Protein 4JWH (pdb70)

Nearest PDB structures (foldseek):
  4jwh-assembly1_A  TM=1.005E+00  e=3.775E-40  Schizosaccharomyces pombe 972h-
  4jwh-assembly2_B  TM=9.922E-01  e=5.855E-36  Schizosaccharomyces pombe 972h-
  4jwg-assembly1_A  TM=9.875E-01  e=8.554E-34  Schizosaccharomyces pombe 972h-
  4fmw-assembly1_A  TM=9.430E-01  e=3.409E-22  Homo sapiens
  9gch-assembly1_F  TM=9.134E-01  e=1.373E-15  Homo sapiens

GO terms:
  GO:0002939 tRNA N1-guanine methylation (P, IDA)
  GO:0052905 tRNA (guanosine(9)-N1)-methyltransferase activity (F, IDA)
  GO:0005634 nucleus (C, HDA)
  GO:0005730 nucleolus (C, HDA)

Foldseek 3Di:
DDDDDAQAAFAEEEEAQAPCVVVDDDVFLLVLLVLVVLLLVLLVPFSYRYQYEYELDDDPNNVSNCVVCVCCVVVGPSYHYDNHGVCRVCVVVQQQEEEEDQPDPAADLDDDSVHYYYYHSTDDVCPVPCPSVVVCVVVVHHYHYYPCPPVPCGDDHRNLVSQQNSVCVVPVDSVVSCCVSPNPD/DPDAQAAFLEEEEEFAQCLVVDDLVFLLVLLVLVVLLLVLLVPFSHRHQYEYELDDDPNNVNNCVVCVCVVVVGPSYHYDNHGCCRVCVVVQQQEEEEDQQAPAADLFDDSNHYYYYHSGDDLCPPPCPRVVVQVVVVHHYHYYPCVVPDSDDHPNLVSQLNRVCVVVVDSVVSNVVSPD

Sequence (365 aa):
RIRLGKVVPSSIRIVLDCAFDDLMNDKEINSLCQQVTRRCHSANRTALHPVELFATNFGGRLKTRQDFVLKGQQNNWKRYNPTTKSYLEEFESQKEKLVYLSADSDNTITELDEDKIYIIGAIVDKNRYKNLCQNKASEQGIKTAKLPIDEYIKKILTVNQVFEILSLWLEYRDWEKAFMEVIPKRRLGKVVPSSIRIVLDCAFDDLMNDKEINSLCQQVTRCHSANRTALHPVELFATNFGGRLKTRQDFVLKGQQNNWKRYNPTTKSYLEEFESQKEKLVYLSADSDNTITELDEDKIYIIGAIVDKNRYKNLCQNKASEQGIKTAKLPIDEYIKILTVNQVFEILSLWLEYRDWEKAFMEVIP

Radius of gyration: 23.38 Å; Cα contacts (8 Å, |Δi|>4): 640; chains: 2; bounding box: 71×42×62 Å

Secondary structure (DSSP, 8-state):
----S-------EEEEE---GGG--HHHHHHHHHHHHHHHHHHHH-SS--EEEEET--HHHHHHHHHHHTTGGGG-SSEEE-SS-HHHHTGGGGGGEEEE-TT-SSB-----TT-EEEEE----TT-STTHHHHHHHHHT-EEEB---TTT------HHHHHHHHHHHHHH--HHHHHHHHS---/--S-----S-EEEEE-TTGGGS-HHHHHHHHHHHHHHHHHHHT-SS--EEEEET--HHHHHHHHHHHTTSGGG-TTEEE-SS-HHHHHGGGGGGEEEE-TT-S-B--S--TTSEEEEE----TT-STTHHHHHHHHTT-EEEB-S-GGG-----HHHHHHHHHHHHHH--HHHHHHHH--

InterPro domains:
  IPR007356 tRNA (guanine(9)-N1)-methyltransferase, eukaryotic [PF27710] (32-274)
  IPR007356 tRNA (guanine(9)-N1)-methyltransferase, eukaryotic [PTHR13563] (8-299)
  IPR016653 tRNA (guanine(9)-N(1))-methyltransferase TRM10/TRM10A [PIRSF016323] (12-299)
  IPR028564 tRNA methyltransferase TRM10-type domain [PS51675] (81-276)
  IPR038459 tRNA methyltransferase TRM10-type domain superfamily [G3DSA:3.40.1280.30] (84-272)

Organism: Schizosaccharomyces pombe (strain 972 / ATCC 24843) (NCBI:txid284812)

Structure (mmCIF, N/CA/C/O backbone):
data_4JWH
#
_entry.id   4JWH
#
_cell.length_a   57.825
_cell.length_b   45.653
_cell.length_c   66.412
_cell.angle_alpha   90.00
_cell.angle_beta   100.18
_cell.angle_gamma   90.00
#
_symmetry.space_group_name_H-M   'P 1 21 1'
#
loop_
_entity.id
_entity.type
_entity.pdbx_description
1 polymer 'tRNA (guanine(9)-N1)-methyltransferase'
2 non-polymer S-ADENOSYL-L-HOMOCYSTEINE
3 water water
#
loop_
_atom_site.group_PDB
_atom_site.id
_atom_site.type_symbol
_atom_site.label_atom_id
_atom_site.label_alt_id
_atom_site.label_comp_id
_atom_site.label_asym_id
_atom_site.label_entity_id
_atom_site.label_seq_id
_atom_site.pdbx_PDB_ins_code
_atom_site.Cartn_x
_atom_site.Cartn_y
_atom_site.Cartn_z
_atom_site.occupancy
_atom_site.B_iso_or_equiv
_atom_site.auth_seq_id
_atom_site.auth_comp_id
_atom_site.auth_asym_id
_atom_site.auth_atom_id
_atom_site.pdbx_PDB_model_num
ATOM 1 N N . ARG A 1 93 ? -7.097 -10.237 -0.323 1.00 28.96 84 ARG A N 1
ATOM 2 C CA . ARG A 1 93 ? -6.869 -8.975 -1.072 1.00 29.66 84 ARG A CA 1
ATOM 3 C C . ARG A 1 93 ? -6.874 -9.247 -2.562 1.00 29.78 84 ARG A C 1
ATOM 4 O O . ARG A 1 93 ? -6.202 -10.162 -3.062 1.00 29.18 84 ARG A O 1
ATOM 12 N N . ILE A 1 94 ? -7.654 -8.459 -3.280 1.00 30.51 85 ILE A N 1
ATOM 13 C CA . ILE A 1 94 ? -7.715 -8.624 -4.706 1.00 31.83 85 ILE A CA 1
ATOM 14 C C . ILE A 1 94 ? -7.061 -7.412 -5.366 1.00 32.02 85 ILE A C 1
ATOM 15 O O . ILE A 1 94 ? -7.229 -6.293 -4.905 1.00 31.75 85 ILE A O 1
ATOM 20 N N . ARG A 1 95 ? -6.280 -7.660 -6.418 1.00 32.38 86 ARG A N 1
ATOM 21 C CA . ARG A 1 95 ? -5.622 -6.602 -7.158 1.00 32.57 86 ARG A CA 1
ATOM 22 C C . ARG A 1 95 ? -6.363 -6.302 -8.465 1.00 33.10 86 ARG A C 1
ATOM 23 O O . ARG A 1 95 ? -6.611 -7.203 -9.274 1.00 32.05 86 ARG A O 1
ATOM 31 N N . LEU A 1 96 ? -6.685 -5.022 -8.675 1.00 33.77 87 LEU A N 1
ATOM 32 C CA . LEU A 1 96 ? -7.407 -4.580 -9.875 1.00 35.06 87 LEU A CA 1
ATOM 33 C C . LEU A 1 96 ? -6.516 -3.745 -10.783 1.00 34.81 87 LEU A C 1
ATOM 34 O O . LEU A 1 96 ? -5.811 -2.847 -10.329 1.00 34.69 87 LEU A O 1
ATOM 39 N N . GLY A 1 97 ? -6.555 -4.036 -12.074 1.00 35.13 88 GLY A N 1
ATOM 40 C CA . GLY A 1 97 ? -5.972 -3.123 -13.040 1.00 34.74 88 GLY A CA 1
ATOM 41 C C . GLY A 1 97 ? -4.568 -3.443 -13.487 1.00 34.20 88 GLY A C 1
ATOM 42 O O . GLY A 1 97 ? -4.054 -4.523 -13.236 1.00 33.90 88 GLY A O 1
ATOM 43 N N . LYS A 1 98 ? -3.959 -2.492 -14.183 1.00 34.33 89 LYS A N 1
ATOM 44 C CA . LYS A 1 98 ? -2.751 -2.784 -14.954 1.00 34.34 89 LYS A CA 1
ATOM 45 C C . LYS A 1 98 ? -1.502 -2.655 -14.084 1.00 32.98 89 LYS A C 1
ATOM 46 O O . LYS A 1 98 ? -1.380 -1.699 -13.351 1.00 32.26 89 LYS A O 1
ATOM 52 N N . VAL A 1 99 ? -0.590 -3.621 -14.180 1.00 31.97 90 VAL A N 1
ATOM 53 C CA . VAL A 1 99 ? 0.641 -3.576 -13.415 1.00 32.00 90 VAL A CA 1
ATOM 54 C C . VAL A 1 99 ? 1.588 -2.544 -14.038 1.00 31.72 90 VAL A C 1
ATOM 55 O O . VAL A 1 99 ? 1.949 -2.649 -15.209 1.00 31.40 90 VAL A O 1
ATOM 59 N N . VAL A 1 100 ? 1.936 -1.522 -13.258 1.00 31.51 91 VAL A N 1
ATOM 60 C CA . VAL A 1 100 ? 2.873 -0.482 -13.692 1.00 31.58 91 VAL A CA 1
ATOM 61 C C . VAL A 1 100 ? 3.996 -0.304 -12.655 1.00 30.98 91 VAL A C 1
ATOM 62 O O . VAL A 1 100 ? 3.763 0.268 -11.595 1.00 31.48 91 VAL A O 1
ATOM 66 N N . PRO A 1 101 ? 5.218 -0.779 -12.964 1.00 30.54 92 PRO A N 1
ATOM 67 C CA . PRO A 1 101 ? 6.343 -0.628 -12.050 1.00 29.73 92 PRO A CA 1
ATOM 68 C C . PRO A 1 101 ? 6.518 0.822 -11.606 1.00 28.43 92 PRO A C 1
ATOM 69 O O . PRO A 1 101 ? 6.278 1.747 -12.372 1.00 28.51 92 PRO A O 1
ATOM 73 N N . SER A 1 102 ? 6.905 0.995 -10.352 1.00 26.43 93 SER A N 1
ATOM 74 C CA . SER A 1 102 ? 7.240 2.290 -9.793 1.00 25.01 93 SER A CA 1
ATOM 75 C C . SER A 1 102 ? 8.754 2.478 -9.960 1.00 23.62 93 SER A C 1
ATOM 76 O O . SER A 1 102 ? 9.512 1.519 -9.941 1.00 22.63 93 SER A O 1
ATOM 79 N N . SER A 1 103 ? 9.206 3.710 -10.114 1.00 23.08 94 SER A N 1
ATOM 80 C CA . SER A 1 103 ? 10.643 3.961 -10.117 1.00 22.17 94 SER A CA 1
ATOM 81 C C . SER A 1 103 ? 11.246 3.958 -8.680 1.00 21.53 94 SER A C 1
ATOM 82 O O . SER A 1 103 ? 12.462 3.992 -8.509 1.00 20.16 94 SER A O 1
ATOM 85 N N . ILE A 1 104 ? 10.407 3.896 -7.645 1.00 20.33 95 ILE A N 1
ATOM 86 C CA . ILE A 1 104 ? 10.933 3.886 -6.262 1.00 20.49 95 ILE A CA 1
ATOM 87 C C . ILE A 1 104 ? 11.904 2.734 -5.998 1.00 20.34 95 ILE A C 1
ATOM 88 O O . ILE A 1 104 ? 11.710 1.624 -6.511 1.00 19.88 95 ILE A O 1
ATOM 93 N N . ARG A 1 105 ? 12.976 3.025 -5.248 1.00 19.81 96 ARG A N 1
ATOM 94 C CA . ARG A 1 105 ? 13.840 2.004 -4.667 1.00 19.92 96 ARG A CA 1
ATOM 95 C C . ARG A 1 105 ? 13.429 1.841 -3.214 1.00 19.75 96 ARG A C 1
ATOM 96 O O . ARG A 1 105 ? 13.238 2.836 -2.523 1.00 20.06 96 ARG A O 1
ATOM 104 N N . ILE A 1 106 ? 13.282 0.602 -2.763 1.00 19.37 97 ILE A N 1
ATOM 105 C CA . ILE A 1 106 ? 13.146 0.336 -1.318 1.00 19.99 97 ILE A CA 1
ATOM 106 C C . ILE A 1 106 ? 14.324 -0.496 -0.860 1.00 18.85 97 ILE A C 1
ATOM 107 O O . ILE A 1 106 ? 14.623 -1.516 -1.444 1.00 20.02 97 ILE A O 1
ATOM 112 N N . VAL A 1 107 ? 14.991 -0.048 0.192 1.00 18.83 98 VAL A N 1
ATOM 113 C CA . VAL A 1 107 ? 16.202 -0.706 0.690 1.00 18.76 98 VAL A CA 1
ATOM 114 C C . VAL A 1 107 ? 15.946 -1.431 2.012 1.00 19.11 98 VAL A C 1
ATOM 115 O O . VAL A 1 107 ? 15.524 -0.805 3.009 1.00 18.99 98 VAL A O 1
ATOM 119 N N . LEU A 1 108 ? 16.253 -2.729 2.043 1.00 17.92 99 LEU A N 1
ATOM 120 C CA . LEU A 1 108 ? 16.390 -3.410 3.318 1.00 18.55 99 LEU A CA 1
ATOM 121 C C . LEU A 1 108 ? 17.838 -3.255 3.803 1.00 19.59 99 LEU A C 1
ATOM 122 O O . LEU A 1 108 ? 18.794 -3.773 3.168 1.00 19.04 99 LEU A O 1
ATOM 127 N N . ASP A 1 109 ? 17.999 -2.494 4.895 1.00 18.40 100 ASP A N 1
ATOM 128 C CA . ASP A 1 109 ? 19.312 -2.215 5.454 1.00 18.83 100 ASP A CA 1
ATOM 129 C C . ASP A 1 109 ? 19.685 -3.400 6.338 1.00 19.02 100 ASP A C 1
ATOM 130 O O . ASP A 1 109 ? 19.219 -3.515 7.472 1.00 17.02 100 ASP A O 1
ATOM 135 N N . CYS A 1 110 ? 20.525 -4.279 5.803 1.00 19.12 101 CYS A N 1
ATOM 136 C CA . CYS A 1 110 ? 20.845 -5.508 6.504 1.00 20.46 101 CYS A CA 1
ATOM 137 C C . CYS A 1 110 ? 22.160 -5.428 7.264 1.00 20.24 101 CYS A C 1
ATOM 138 O O . CYS A 1 110 ? 22.890 -6.396 7.313 1.00 20.97 101 CYS A O 1
ATOM 141 N N . ALA A 1 111 ? 22.429 -4.294 7.891 1.00 20.90 102 ALA A N 1
ATOM 142 C CA . ALA A 1 111 ? 23.664 -4.080 8.638 1.00 22.09 102 ALA A CA 1
ATOM 143 C C . ALA A 1 111 ? 23.678 -4.555 10.079 1.00 22.84 102 ALA A C 1
ATOM 144 O O . ALA A 1 111 ? 24.661 -4.303 10.789 1.00 23.45 102 ALA A O 1
ATOM 146 N N . PHE A 1 112 ? 22.631 -5.250 10.531 1.00 23.28 103 PHE A N 1
ATOM 147 C CA . PHE A 1 112 ? 22.474 -5.495 11.999 1.00 23.97 103 PHE A CA 1
ATOM 148 C C . PHE A 1 112 ? 22.566 -6.973 12.425 1.00 24.73 103 PHE A C 1
ATOM 149 O O . PHE A 1 112 ? 22.104 -7.344 13.504 1.00 23.37 103 PHE A O 1
ATOM 157 N N . ASP A 1 113 ? 23.134 -7.801 11.549 1.00 25.75 104 ASP A N 1
ATOM 158 C CA . ASP A 1 113 ? 23.358 -9.241 11.802 1.00 27.69 104 ASP A CA 1
ATOM 159 C C . ASP A 1 113 ? 23.860 -9.496 13.240 1.00 27.40 104 ASP A C 1
ATOM 160 O O . ASP A 1 113 ? 23.335 -10.351 13.952 1.00 26.96 104 ASP A O 1
ATOM 165 N N . ASP A 1 114 ? 24.856 -8.735 13.676 1.00 27.79 105 ASP A N 1
ATOM 166 C CA . ASP A 1 114 ? 25.447 -8.938 15.013 1.00 28.45 105 ASP A CA 1
ATOM 167 C C . ASP A 1 114 ? 24.509 -8.612 16.193 1.00 28.45 105 ASP A C 1
ATOM 168 O O . ASP A 1 114 ? 24.810 -8.980 17.342 1.00 28.57 105 ASP A O 1
ATOM 173 N N . LEU A 1 115 ? 23.396 -7.934 15.933 1.00 27.63 106 LEU A N 1
ATOM 174 C CA . LEU A 1 115 ? 22.470 -7.592 17.033 1.00 28.51 106 LEU A CA 1
ATOM 175 C C . LEU A 1 115 ? 21.384 -8.636 17.272 1.00 28.54 106 LEU A C 1
ATOM 176 O O . LEU A 1 115 ? 20.618 -8.539 18.237 1.00 29.17 106 LEU A O 1
ATOM 181 N N . MET A 1 116 ? 21.314 -9.640 16.400 1.00 28.43 107 MET A N 1
ATOM 182 C CA . MET A 1 116 ? 20.236 -10.624 16.470 1.00 28.85 107 MET A CA 1
ATOM 183 C C . MET A 1 116 ? 20.690 -12.042 16.866 1.00 29.76 107 MET A C 1
ATOM 184 O O . MET A 1 116 ? 21.712 -12.524 16.375 1.00 30.21 107 MET A O 1
ATOM 189 N N . ASN A 1 117 ? 19.911 -12.727 17.702 1.00 30.98 108 ASN A N 1
ATOM 190 C CA . ASN A 1 117 ? 20.146 -14.172 17.925 1.00 31.59 108 ASN A CA 1
ATOM 191 C C . ASN A 1 117 ? 19.649 -14.998 16.745 1.00 31.54 108 ASN A C 1
ATOM 192 O O . ASN A 1 117 ? 19.206 -14.445 15.730 1.00 30.85 108 ASN A O 1
ATOM 197 N N . ASP A 1 118 ? 19.729 -16.323 16.876 1.00 31.88 109 ASP A N 1
ATOM 198 C CA . ASP A 1 118 ? 19.435 -17.241 15.778 1.00 33.03 109 ASP A CA 1
ATOM 199 C C . ASP A 1 118 ? 17.980 -17.261 15.351 1.00 32.23 109 ASP A C 1
ATOM 200 O O . ASP A 1 118 ? 17.700 -17.368 14.160 1.00 31.85 109 ASP A O 1
ATOM 205 N N . LYS A 1 119 ? 17.068 -17.161 16.315 1.00 31.37 110 LYS A N 1
ATOM 206 C CA . LYS A 1 119 ? 15.637 -17.155 16.017 1.00 31.75 110 LYS A CA 1
ATOM 207 C C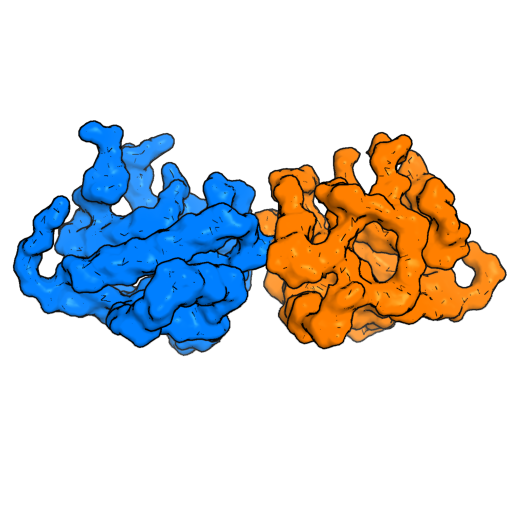 . LYS A 1 119 ? 15.246 -15.887 15.261 1.00 31.06 110 LYS A C 1
ATOM 208 O O . LYS A 1 119 ? 14.441 -15.932 14.334 1.00 30.64 110 LYS A O 1
ATOM 210 N N . GLU A 1 120 ? 15.813 -14.767 15.706 1.00 30.25 111 GLU A N 1
ATOM 211 C CA . GLU A 1 120 ? 15.554 -13.453 15.110 1.00 29.72 111 GLU A CA 1
ATOM 212 C C . GLU A 1 120 ? 16.027 -13.384 13.640 1.00 28.72 111 GLU A C 1
ATOM 213 O O . GLU A 1 120 ? 15.309 -12.876 12.778 1.00 27.98 111 GLU A O 1
ATOM 219 N N . ILE A 1 121 ? 17.222 -13.913 13.369 1.00 28.71 112 ILE A N 1
ATOM 220 C CA . ILE A 1 121 ? 17.724 -14.075 11.988 1.00 27.45 112 ILE A CA 1
ATOM 221 C C . ILE A 1 121 ? 16.804 -14.925 11.145 1.00 27.95 112 ILE A C 1
ATOM 222 O O . ILE A 1 121 ? 16.474 -14.563 10.010 1.00 27.04 112 ILE A O 1
ATOM 227 N N . ASN A 1 122 ? 16.395 -16.069 11.693 1.00 28.59 113 ASN A N 1
ATOM 228 C CA . ASN A 1 122 ? 15.431 -16.933 11.012 1.00 29.49 113 ASN A CA 1
ATOM 229 C C . ASN A 1 122 ? 14.146 -16.178 10.654 1.00 28.36 113 ASN A C 1
ATOM 230 O O . ASN A 1 122 ? 13.691 -16.231 9.503 1.00 27.93 113 ASN A O 1
ATOM 235 N N . SER A 1 123 ? 13.589 -15.462 11.629 1.00 27.50 114 SER A N 1
ATOM 236 C CA . SER A 1 123 ? 12.415 -14.627 11.368 1.00 27.70 114 SER A CA 1
ATOM 237 C C . SER A 1 123 ? 12.660 -13.547 10.285 1.00 26.74 114 SER A C 1
ATOM 238 O O . SER A 1 123 ? 11.849 -13.382 9.369 1.00 27.16 114 SER A O 1
ATOM 241 N N . LEU A 1 124 ? 13.776 -12.827 10.387 1.00 25.99 115 LEU A N 1
ATOM 242 C CA . LEU A 1 124 ? 14.144 -11.810 9.393 1.00 24.98 115 LEU A CA 1
ATOM 243 C C . LEU A 1 124 ? 14.200 -12.418 7.987 1.00 25.00 115 LEU A C 1
ATOM 244 O O . LEU A 1 124 ? 13.697 -11.880 7.012 1.00 25.36 115 LEU A O 1
ATOM 249 N N . CYS A 1 125 ? 14.774 -13.595 7.885 1.00 25.49 116 CYS A N 1
ATOM 250 C CA . CYS A 1 125 ? 14.890 -14.216 6.591 1.00 25.78 116 CYS A CA 1
ATOM 251 C C . CYS A 1 125 ? 13.505 -14.499 5.934 1.00 25.05 116 CYS A C 1
ATOM 252 O O . CYS A 1 125 ? 13.293 -14.264 4.744 1.00 23.23 116 CYS A O 1
ATOM 255 N N . GLN A 1 126 ? 12.563 -14.993 6.740 1.00 25.16 117 GLN A N 1
ATOM 256 C CA . GLN A 1 126 ? 11.161 -15.158 6.324 1.00 25.37 117 GLN A CA 1
ATOM 257 C C . GLN A 1 126 ? 10.583 -13.798 5.890 1.00 23.69 117 GLN A C 1
ATOM 258 O O . GLN A 1 126 ? 9.918 -13.676 4.869 1.00 23.05 117 GLN A O 1
ATOM 264 N N . GLN A 1 127 ? 10.897 -12.767 6.651 1.00 22.36 118 GLN A N 1
ATOM 265 C CA . GLN A 1 127 ? 10.381 -11.422 6.351 1.00 21.35 118 GLN A CA 1
ATOM 266 C C . GLN A 1 127 ? 10.939 -10.838 5.067 1.00 20.40 118 GLN A C 1
ATOM 267 O O . GLN A 1 127 ? 10.190 -10.185 4.328 1.00 20.70 118 GLN A O 1
ATOM 273 N N . VAL A 1 128 ? 12.235 -11.056 4.806 1.00 19.92 119 VAL A N 1
ATOM 274 C CA . VAL A 1 128 ? 12.834 -10.615 3.532 1.00 19.74 119 VAL A CA 1
ATOM 275 C C . VAL A 1 128 ? 12.147 -11.303 2.367 1.00 20.76 119 VAL A C 1
ATOM 276 O O . VAL A 1 128 ? 11.850 -10.672 1.360 1.00 20.15 119 VAL A O 1
ATOM 280 N N . THR A 1 129 ? 11.927 -12.612 2.500 1.00 21.06 120 THR A N 1
ATOM 281 C CA . THR A 1 129 ? 11.208 -13.390 1.472 1.00 22.66 120 THR A CA 1
ATOM 282 C C . THR A 1 129 ? 9.781 -12.847 1.248 1.00 21.75 120 THR A C 1
ATOM 283 O O . THR A 1 129 ? 9.337 -12.709 0.105 1.00 21.14 120 THR A O 1
ATOM 287 N N . ARG A 1 130 ? 9.078 -12.510 2.336 1.00 21.31 121 ARG A N 1
ATOM 288 C CA A ARG A 1 130 ? 7.730 -11.940 2.210 0.50 21.36 121 ARG A CA 1
ATOM 289 C CA B ARG A 1 130 ? 7.737 -11.927 2.234 0.50 21.11 121 ARG A CA 1
ATOM 290 C C . ARG A 1 130 ? 7.762 -10.597 1.480 1.00 20.60 121 ARG A C 1
ATOM 291 O O . ARG A 1 130 ? 6.837 -10.293 0.735 1.00 21.19 121 ARG A O 1
ATOM 306 N N . CYS A 1 131 ? 8.832 -9.811 1.666 1.00 19.97 122 CYS A N 1
ATOM 307 C CA . CYS A 1 131 ? 8.964 -8.508 0.952 1.00 19.65 122 CYS A CA 1
ATOM 308 C C . CYS A 1 131 ? 9.064 -8.762 -0.555 1.00 19.65 122 CYS A C 1
ATOM 309 O O . CYS A 1 131 ? 8.378 -8.106 -1.352 1.00 18.58 122 CYS A O 1
ATOM 312 N N . HIS A 1 132 ? 9.926 -9.698 -0.941 1.00 19.93 123 HIS A N 1
ATOM 313 C CA . HIS A 1 132 ? 9.968 -10.087 -2.358 1.00 21.11 123 HIS A CA 1
ATOM 314 C C . HIS A 1 132 ? 8.615 -10.595 -2.871 1.00 21.03 123 HIS A C 1
ATOM 315 O O . HIS A 1 132 ? 8.171 -10.209 -3.952 1.00 21.20 123 HIS A O 1
ATOM 322 N N . SER A 1 133 ? 7.929 -11.443 -2.102 1.00 21.40 124 SER A N 1
ATOM 323 C CA . SER A 1 133 ? 6.667 -12.030 -2.616 1.00 22.31 124 SER A CA 1
ATOM 324 C C . SER A 1 133 ? 5.590 -10.951 -2.754 1.00 21.08 124 SER A C 1
ATOM 325 O O . SER A 1 133 ? 4.861 -10.919 -3.737 1.00 20.83 124 SER A O 1
ATOM 328 N N . ALA A 1 134 ? 5.499 -10.073 -1.757 1.00 20.64 125 ALA A N 1
ATOM 329 C CA . ALA A 1 134 ? 4.550 -8.948 -1.797 1.00 20.21 125 ALA A CA 1
ATOM 330 C C . ALA A 1 134 ? 4.888 -8.002 -2.968 1.00 20.44 125 ALA A C 1
ATOM 331 O O . ALA A 1 134 ? 4.004 -7.543 -3.689 1.00 20.48 125 ALA A O 1
ATOM 333 N N . ASN A 1 135 ? 6.177 -7.761 -3.196 1.00 19.99 126 ASN A N 1
ATOM 334 C CA . ASN A 1 135 ? 6.576 -6.960 -4.353 1.00 20.22 126 ASN A CA 1
ATOM 335 C C . ASN A 1 135 ? 6.186 -7.541 -5.710 1.00 20.14 126 ASN A C 1
ATOM 336 O O . ASN A 1 135 ? 5.786 -6.817 -6.619 1.00 20.36 126 ASN A O 1
ATOM 341 N N . ARG A 1 136 ? 6.332 -8.848 -5.845 1.00 21.32 127 ARG A N 1
ATOM 342 C CA . ARG A 1 136 ? 6.055 -9.540 -7.108 1.00 23.57 127 ARG A CA 1
ATOM 343 C C . ARG A 1 136 ? 4.602 -9.408 -7.588 1.00 23.43 127 ARG A C 1
ATOM 344 O O . ARG A 1 136 ? 4.358 -9.286 -8.795 1.00 22.78 127 ARG A O 1
ATOM 352 N N . THR A 1 137 ? 3.657 -9.445 -6.639 1.00 23.09 128 THR A N 1
ATOM 353 C CA . THR A 1 137 ? 2.237 -9.401 -6.941 1.00 23.67 128 THR A CA 1
ATOM 354 C C . THR A 1 137 ? 1.697 -7.965 -6.875 1.00 24.16 128 THR A C 1
ATOM 355 O O . THR A 1 137 ? 0.507 -7.736 -7.116 1.00 25.11 128 THR A O 1
ATOM 359 N N . ALA A 1 138 ? 2.564 -7.000 -6.545 1.00 23.41 129 ALA A N 1
ATOM 360 C CA . ALA A 1 138 ? 2.113 -5.633 -6.301 1.00 22.68 129 ALA A CA 1
ATOM 361 C C . ALA A 1 138 ? 1.620 -4.984 -7.602 1.00 22.92 129 ALA A C 1
ATOM 362 O O . ALA A 1 138 ? 2.121 -5.306 -8.695 1.00 23.04 129 ALA A O 1
ATOM 364 N N . LEU A 1 139 ? 0.659 -4.083 -7.495 1.00 21.92 130 LEU A N 1
ATOM 365 C CA . LEU A 1 139 ? 0.213 -3.341 -8.666 1.00 23.20 130 LEU A CA 1
ATOM 366 C C . LEU A 1 139 ? 1.359 -2.465 -9.214 1.00 23.01 130 LEU A C 1
ATOM 367 O O . LEU A 1 139 ? 1.494 -2.298 -10.430 1.00 23.72 130 LEU A O 1
ATOM 372 N N . HIS A 1 140 ? 2.201 -1.949 -8.317 1.00 22.73 131 HIS A N 1
ATOM 373 C CA . HIS A 1 140 ? 3.384 -1.175 -8.695 1.00 22.53 131 HIS A CA 1
ATOM 374 C C . HIS A 1 140 ? 4.665 -1.708 -8.062 1.00 21.94 131 HIS A C 1
ATOM 375 O O . HIS A 1 140 ? 5.103 -1.193 -7.044 1.00 22.21 131 HIS A O 1
ATOM 382 N N . PRO A 1 141 ? 5.280 -2.742 -8.660 1.00 22.17 132 PRO A N 1
ATOM 383 C CA . PRO A 1 141 ? 6.488 -3.250 -8.045 1.00 22.43 132 PRO A CA 1
ATOM 384 C C . PRO A 1 141 ? 7.573 -2.189 -8.046 1.00 22.81 132 PRO A C 1
ATOM 385 O O . PRO A 1 141 ? 7.642 -1.391 -8.961 1.00 22.64 132 PRO A O 1
ATOM 389 N N . VAL A 1 142 ? 8.415 -2.216 -7.021 1.00 21.81 133 VAL A N 1
ATOM 390 C CA . VAL A 1 142 ? 9.548 -1.329 -6.937 1.00 22.06 133 VAL A CA 1
ATOM 391 C C . VAL A 1 142 ? 10.811 -2.115 -7.181 1.00 21.78 133 VAL A C 1
ATOM 392 O O . VAL A 1 142 ? 10.750 -3.346 -7.347 1.00 21.57 133 VAL A O 1
ATOM 396 N N . GLU A 1 143 ? 11.958 -1.432 -7.152 1.00 21.46 134 GLU A N 1
ATOM 397 C CA . GLU A 1 143 ? 13.234 -2.136 -7.069 1.00 22.26 134 GLU A CA 1
ATOM 398 C C . GLU A 1 143 ? 13.612 -2.317 -5.601 1.00 22.24 134 GLU A C 1
ATOM 399 O O . GLU A 1 143 ? 13.822 -1.329 -4.856 1.00 21.64 134 GLU A O 1
ATOM 405 N N . LEU A 1 144 ? 13.655 -3.585 -5.200 1.00 21.72 135 LEU A N 1
ATOM 406 C CA . LEU A 1 144 ? 14.048 -4.002 -3.865 1.00 22.56 135 LEU A CA 1
ATOM 407 C C . LEU A 1 144 ? 15.555 -4.218 -3.734 1.00 22.54 135 LEU A C 1
ATOM 408 O O . LEU A 1 144 ? 16.145 -4.969 -4.501 1.00 23.80 135 LEU A O 1
ATOM 413 N N . PHE A 1 145 ? 16.178 -3.550 -2.765 1.00 21.79 136 PHE A N 1
ATOM 414 C CA . PHE A 1 145 ? 17.597 -3.718 -2.502 1.00 22.24 136 PHE A CA 1
ATOM 415 C C . PHE A 1 145 ? 17.731 -4.317 -1.133 1.00 23.14 136 PHE A C 1
ATOM 416 O O . PHE A 1 145 ? 16.904 -4.027 -0.226 1.00 23.93 136 PHE A O 1
ATOM 424 N N . ALA A 1 146 ? 18.744 -5.166 -0.985 1.00 22.00 137 ALA A N 1
ATOM 425 C CA . ALA A 1 146 ? 19.163 -5.649 0.339 1.00 21.08 137 ALA A CA 1
ATOM 426 C C . ALA A 1 146 ? 20.656 -5.299 0.533 1.00 21.24 137 ALA A C 1
ATOM 427 O O . ALA A 1 146 ? 21.554 -5.952 -0.050 1.00 21.09 137 ALA A O 1
ATOM 429 N N . THR A 1 147 ? 20.925 -4.273 1.338 1.00 20.80 138 THR A N 1
ATOM 430 C CA . THR A 1 147 ? 22.292 -3.743 1.460 1.00 21.53 138 THR A CA 1
ATOM 431 C C . THR A 1 147 ? 23.001 -4.238 2.729 1.00 21.40 138 THR A C 1
ATOM 432 O O . THR A 1 147 ? 22.342 -4.624 3.701 1.00 22.00 138 THR A O 1
ATOM 436 N N . ASN A 1 148 ? 24.329 -4.191 2.728 1.00 20.99 139 ASN A N 1
ATOM 437 C CA . ASN A 1 148 ? 25.168 -4.960 3.662 1.00 22.47 139 ASN A CA 1
ATOM 438 C C . ASN A 1 148 ? 24.684 -6.402 3.757 1.00 22.62 139 ASN A C 1
ATOM 439 O O . ASN A 1 148 ? 24.680 -6.968 4.831 1.00 23.81 139 ASN A O 1
ATOM 444 N N . PHE A 1 149 ? 24.202 -6.965 2.659 1.00 23.59 140 PHE A N 1
ATOM 445 C CA . PHE A 1 149 ? 23.684 -8.347 2.685 1.00 24.63 140 PHE A CA 1
ATOM 446 C C . PHE A 1 149 ? 24.815 -9.375 2.778 1.00 25.54 140 PHE A C 1
ATOM 447 O O . PHE A 1 149 ? 25.688 -9.407 1.922 1.00 25.63 140 PHE A O 1
ATOM 455 N N . GLY A 1 150 ? 24.794 -10.199 3.826 1.00 26.25 141 GLY A N 1
ATOM 456 C CA . GLY A 1 150 ? 25.831 -11.190 4.073 1.00 27.23 141 GLY A CA 1
ATOM 457 C C . GLY A 1 150 ? 25.639 -11.873 5.409 1.00 28.26 141 GLY A C 1
ATOM 458 O O . GLY A 1 150 ? 24.524 -11.871 5.977 1.00 27.89 141 GLY A O 1
ATOM 459 N N . GLY A 1 151 ? 26.708 -12.485 5.908 1.00 28.33 142 GLY A N 1
ATOM 460 C CA . GLY A 1 151 ? 26.691 -13.093 7.247 1.00 28.37 142 GLY A CA 1
ATOM 461 C C . GLY A 1 151 ? 25.600 -14.147 7.404 1.00 28.32 142 GLY A C 1
ATOM 462 O O . GLY A 1 151 ? 25.256 -14.829 6.456 1.00 28.18 142 GLY A O 1
ATOM 463 N N . ARG A 1 152 ? 25.051 -14.239 8.609 1.00 28.57 143 ARG A N 1
ATOM 464 C CA . ARG A 1 152 ? 24.148 -15.306 8.996 1.00 29.36 143 ARG A CA 1
ATOM 465 C C . ARG A 1 152 ? 22.804 -15.200 8.309 1.00 29.43 143 ARG A C 1
ATOM 466 O O . ARG A 1 152 ? 22.125 -16.210 8.080 1.00 28.77 143 ARG A O 1
ATOM 474 N N . LEU A 1 153 ? 22.413 -13.975 7.964 1.00 29.68 144 LEU A N 1
ATOM 475 C CA . LEU A 1 153 ? 21.205 -13.781 7.139 1.00 29.47 144 LEU A CA 1
ATOM 476 C C . LEU A 1 153 ? 21.371 -14.435 5.768 1.00 28.78 144 LEU A C 1
ATOM 477 O O . LEU A 1 153 ? 20.517 -15.207 5.345 1.00 30.22 144 LEU A O 1
ATOM 482 N N . LYS A 1 154 ? 22.457 -14.128 5.067 1.00 28.86 145 LYS A N 1
ATOM 483 C CA . LYS A 1 154 ? 22.696 -14.694 3.733 1.00 29.21 145 LYS A CA 1
ATOM 484 C C . LYS A 1 154 ? 22.824 -16.236 3.780 1.00 29.26 145 LYS A C 1
ATOM 485 O O . LYS A 1 154 ? 22.291 -16.933 2.937 1.00 29.18 145 LYS A O 1
ATOM 491 N N . THR A 1 155 ? 23.549 -16.751 4.753 1.00 29.88 146 THR A N 1
ATOM 492 C CA . THR A 1 155 ? 23.636 -18.222 4.935 1.00 31.71 146 THR A CA 1
ATOM 493 C C . THR A 1 155 ? 22.235 -18.831 5.136 1.00 31.90 146 THR A C 1
ATOM 494 O O . THR A 1 155 ? 21.803 -19.690 4.366 1.00 31.33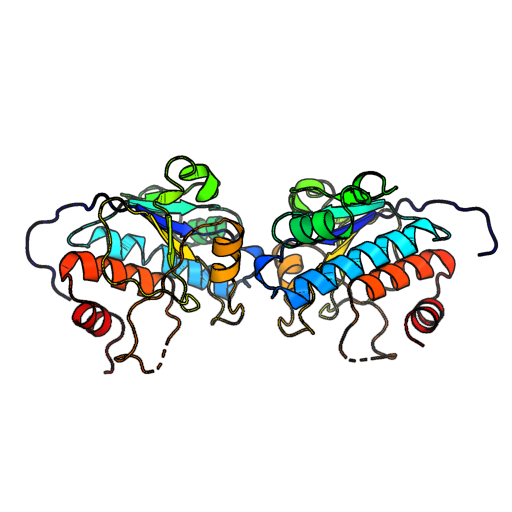 146 THR A O 1
ATOM 498 N N . ARG A 1 156 ? 21.526 -18.326 6.146 1.00 33.05 147 ARG A N 1
ATOM 499 C CA . ARG A 1 156 ? 20.174 -18.778 6.481 1.00 34.18 147 ARG A CA 1
ATOM 500 C C . ARG A 1 156 ? 19.269 -18.766 5.260 1.00 34.70 147 ARG A C 1
ATOM 501 O O . ARG A 1 156 ? 18.593 -19.758 4.959 1.00 35.16 147 ARG A O 1
ATOM 509 N N . GLN A 1 157 ? 19.270 -17.647 4.541 1.00 35.44 148 GLN A N 1
ATOM 510 C CA . GLN A 1 157 ? 18.482 -17.515 3.317 1.00 35.74 148 GLN A CA 1
ATOM 511 C C . GLN A 1 157 ? 18.735 -18.649 2.334 1.00 36.86 148 GLN A C 1
ATOM 512 O O . GLN A 1 157 ? 17.800 -19.246 1.824 1.00 36.95 148 GLN A O 1
ATOM 518 N N . ASP A 1 158 ? 19.995 -18.914 2.035 1.00 38.03 149 ASP A N 1
ATOM 519 C CA . ASP A 1 158 ? 20.316 -19.970 1.080 1.00 39.42 149 ASP A CA 1
ATOM 520 C C . ASP A 1 158 ? 20.013 -21.381 1.639 1.00 39.68 149 ASP A C 1
ATOM 521 O O . ASP A 1 158 ? 19.634 -22.280 0.894 1.00 39.41 149 ASP A O 1
ATOM 526 N N . PHE A 1 159 ? 20.169 -21.551 2.953 1.00 40.98 150 PHE A N 1
ATOM 527 C CA . PHE A 1 159 ? 19.814 -22.801 3.636 1.00 42.04 150 PHE A CA 1
ATOM 528 C C . PHE A 1 159 ? 18.334 -23.073 3.468 1.00 42.49 150 PHE A C 1
ATOM 529 O O . PHE A 1 159 ? 17.935 -24.176 3.048 1.00 42.32 150 PHE A O 1
ATOM 537 N N . VAL A 1 160 ? 17.522 -22.066 3.802 1.00 42.44 151 VAL A N 1
ATOM 538 C CA . VAL A 1 160 ? 16.071 -22.189 3.706 1.00 42.38 151 VAL A CA 1
ATOM 539 C C . VAL A 1 160 ? 15.609 -22.243 2.256 1.00 42.32 151 VAL A C 1
ATOM 540 O O . VAL A 1 160 ? 14.827 -23.112 1.893 1.00 42.80 151 VAL A O 1
ATOM 544 N N . LEU A 1 161 ? 16.084 -21.328 1.424 1.00 41.75 152 LEU A N 1
ATOM 545 C CA . LEU A 1 161 ? 15.537 -21.230 0.079 1.00 41.40 152 LEU A CA 1
ATOM 546 C C . LEU A 1 161 ? 16.204 -22.160 -0.925 1.00 41.49 152 LEU A C 1
ATOM 547 O O . LEU A 1 161 ? 15.670 -22.360 -2.010 1.00 40.89 152 LEU A O 1
ATOM 552 N N . LYS A 1 162 ? 17.359 -22.708 -0.546 1.00 41.59 153 LYS A N 1
ATOM 553 C CA . LYS A 1 162 ? 18.137 -23.640 -1.381 1.00 42.33 153 LYS A CA 1
ATOM 554 C C . LYS A 1 162 ? 18.432 -23.058 -2.758 1.00 41.66 153 LYS A C 1
ATOM 555 O O . LYS A 1 162 ? 18.197 -23.716 -3.770 1.00 42.54 153 LYS A O 1
ATOM 561 N N . GLY A 1 163 ? 18.942 -21.824 -2.785 1.00 40.83 154 GLY A N 1
ATOM 562 C CA . GLY A 1 163 ? 19.391 -21.195 -4.033 1.00 39.35 154 GLY A CA 1
ATOM 563 C C . GLY A 1 163 ? 18.295 -20.512 -4.835 1.00 38.29 154 GLY A C 1
ATOM 564 O O . GLY A 1 163 ? 18.573 -19.863 -5.845 1.00 37.74 154 GLY A O 1
ATOM 565 N N . GLN A 1 164 ? 17.044 -20.654 -4.392 1.00 38.02 155 GLN A N 1
ATOM 566 C CA . GLN A 1 164 ? 15.916 -20.010 -5.064 1.00 37.61 155 GLN A CA 1
ATOM 567 C C . GLN A 1 164 ? 16.012 -18.471 -5.079 1.00 37.23 155 GLN A C 1
ATOM 568 O O . GLN A 1 164 ? 15.506 -17.826 -6.004 1.00 36.72 155 GLN A O 1
ATOM 574 N N . GLN A 1 165 ? 16.673 -17.900 -4.066 1.00 36.57 156 GLN A N 1
ATOM 575 C CA . GLN A 1 165 ? 16.843 -16.439 -3.979 1.00 36.42 156 GLN A CA 1
ATOM 576 C C . GLN A 1 165 ? 17.563 -15.865 -5.199 1.00 36.44 156 GLN A C 1
ATOM 577 O O . GLN A 1 165 ? 17.299 -14.727 -5.618 1.00 36.25 156 GLN A O 1
ATOM 583 N N . ASN A 1 166 ? 18.474 -16.663 -5.758 1.00 35.54 157 ASN A N 1
ATOM 584 C CA . ASN A 1 166 ? 19.210 -16.288 -6.963 1.00 35.08 157 ASN A CA 1
ATOM 585 C C . ASN A 1 166 ? 18.307 -16.181 -8.167 1.00 34.24 157 ASN A C 1
ATOM 586 O O . ASN A 1 166 ? 18.721 -15.662 -9.202 1.00 33.65 157 ASN A O 1
ATOM 591 N N . ASN A 1 167 ? 17.065 -16.661 -8.023 1.00 33.53 158 ASN A N 1
ATOM 592 C CA . ASN A 1 167 ? 16.079 -16.607 -9.099 1.00 33.06 158 ASN A CA 1
ATOM 593 C C . ASN A 1 167 ? 15.117 -15.418 -8.993 1.00 33.78 158 ASN A C 1
ATOM 594 O O . ASN A 1 167 ? 14.452 -15.066 -9.975 1.00 33.83 158 ASN A O 1
ATOM 599 N N . TRP A 1 168 ? 15.052 -14.796 -7.805 1.00 33.25 159 TRP A N 1
ATOM 600 C CA . TRP A 1 168 ? 14.148 -13.650 -7.549 1.00 32.25 159 TRP A CA 1
ATOM 601 C C . TRP A 1 168 ? 14.305 -12.550 -8.583 1.00 31.74 159 TRP A C 1
ATOM 602 O O . TRP A 1 168 ? 15.382 -12.389 -9.128 1.00 31.92 159 TRP A O 1
ATOM 613 N N . LYS A 1 169 ? 13.234 -11.802 -8.842 1.00 31.39 160 LYS A N 1
ATOM 614 C CA . LYS A 1 169 ? 13.233 -10.666 -9.776 1.00 31.85 160 LYS A CA 1
ATOM 615 C C . LYS A 1 169 ? 13.067 -9.304 -9.048 1.00 31.62 160 LYS A C 1
ATOM 616 O O . LYS A 1 169 ? 12.572 -9.271 -7.922 1.00 31.08 160 LYS A O 1
ATOM 622 N N . ARG A 1 170 ? 13.468 -8.205 -9.699 1.00 31.04 161 ARG A N 1
ATOM 623 C CA . ARG A 1 170 ? 13.410 -6.850 -9.119 1.00 30.77 161 ARG A CA 1
ATOM 624 C C . ARG A 1 170 ? 14.028 -6.839 -7.716 1.00 29.15 161 ARG A C 1
ATOM 625 O O . ARG A 1 170 ? 13.529 -6.187 -6.795 1.00 29.03 161 ARG A O 1
ATOM 633 N N . TYR A 1 171 ? 15.120 -7.576 -7.575 1.00 27.34 162 TYR A N 1
ATOM 634 C CA . TYR A 1 171 ? 15.753 -7.807 -6.298 1.00 26.69 162 TYR A CA 1
ATOM 635 C C . TYR A 1 171 ? 17.261 -7.631 -6.445 1.00 26.10 162 TYR A C 1
ATOM 636 O O . TYR A 1 171 ? 17.889 -8.202 -7.333 1.00 25.97 162 TYR A O 1
ATOM 645 N N . ASN A 1 172 ? 17.830 -6.816 -5.586 1.00 25.07 163 ASN A N 1
ATOM 646 C CA . ASN A 1 172 ? 19.220 -6.436 -5.716 1.00 25.63 163 ASN A CA 1
ATOM 647 C C . ASN A 1 172 ? 19.987 -6.564 -4.394 1.00 25.38 163 ASN A C 1
ATOM 648 O O . ASN A 1 172 ? 20.081 -5.582 -3.641 1.00 24.63 163 ASN A O 1
ATOM 653 N N . PRO A 1 173 ? 20.521 -7.768 -4.092 1.00 25.43 164 PRO A N 1
ATOM 654 C CA . PRO A 1 173 ? 21.353 -7.858 -2.899 1.00 25.94 164 PRO A CA 1
ATOM 655 C C . PRO A 1 173 ? 22.769 -7.324 -3.156 1.00 26.41 164 PRO A C 1
ATOM 656 O O . PRO A 1 173 ? 23.261 -7.371 -4.295 1.00 26.08 164 PRO A O 1
ATOM 660 N N . THR A 1 174 ? 23.398 -6.785 -2.116 1.00 26.47 165 THR A N 1
ATOM 661 C CA . THR A 1 174 ? 24.755 -6.262 -2.246 1.00 26.75 165 THR A CA 1
ATOM 662 C C . THR A 1 174 ? 25.422 -6.166 -0.895 1.00 26.06 165 THR A C 1
ATOM 663 O O . THR A 1 174 ? 24.761 -5.914 0.119 1.00 26.12 165 THR A O 1
ATOM 667 N N . THR A 1 175 ? 26.731 -6.399 -0.868 1.00 25.89 166 THR A N 1
ATOM 668 C CA . THR A 1 175 ? 27.506 -6.211 0.348 1.00 26.53 166 THR A CA 1
ATOM 669 C C . THR A 1 175 ? 27.664 -4.709 0.603 1.00 26.05 166 THR A C 1
ATOM 670 O O . THR A 1 175 ? 27.866 -4.309 1.738 1.00 26.04 166 THR A O 1
ATOM 674 N N . LYS A 1 176 ? 27.533 -3.880 -0.432 1.00 25.78 167 LYS A N 1
ATOM 675 C CA . LYS A 1 176 ? 27.632 -2.430 -0.231 1.00 26.14 167 LYS A CA 1
ATOM 676 C C . LYS A 1 176 ? 26.566 -1.965 0.752 1.00 25.43 167 LYS A C 1
ATOM 677 O O . LYS A 1 176 ? 25.433 -2.494 0.775 1.00 24.48 167 LYS A O 1
ATOM 683 N N . SER A 1 177 ? 26.936 -0.986 1.559 1.00 24.29 168 SER A N 1
ATOM 684 C CA . SER A 1 177 ? 25.969 -0.271 2.404 1.00 24.51 168 SER A CA 1
ATOM 685 C C . SER A 1 177 ? 25.079 0.555 1.483 1.00 23.79 168 SER A C 1
ATOM 686 O O . SER A 1 177 ? 25.463 0.805 0.327 1.00 23.29 168 SER A O 1
ATOM 689 N N . TYR A 1 178 ? 23.897 0.965 1.967 1.00 23.07 169 TYR A N 1
ATOM 690 C CA . TYR A 1 178 ? 23.020 1.847 1.180 1.00 22.32 169 TYR A CA 1
ATOM 691 C C . TYR A 1 178 ? 23.714 3.169 0.866 1.00 23.20 169 TYR A C 1
ATOM 692 O O . TYR A 1 178 ? 23.505 3.732 -0.218 1.00 22.78 169 TYR A O 1
ATOM 701 N N . LEU A 1 179 ? 24.525 3.643 1.813 1.00 24.63 170 LEU A N 1
ATOM 702 C CA . LEU A 1 179 ? 25.273 4.895 1.683 1.00 27.20 170 LEU A CA 1
ATOM 703 C C . LEU A 1 179 ? 26.278 4.770 0.543 1.00 28.38 170 LEU A C 1
ATOM 7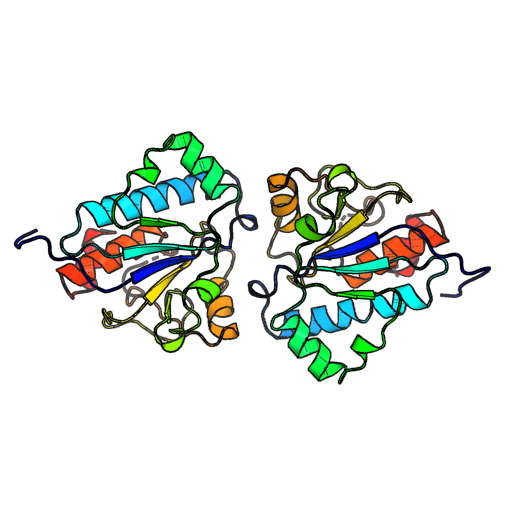04 O O . LEU A 1 179 ? 26.460 5.708 -0.225 1.00 29.14 170 LEU A O 1
ATOM 709 N N . GLU A 1 180 ? 26.890 3.592 0.417 1.00 28.76 171 GLU A N 1
ATOM 710 C CA . GLU A 1 180 ? 27.797 3.303 -0.683 1.00 29.05 171 GLU A CA 1
ATOM 711 C C . GLU A 1 180 ? 27.044 3.198 -1.983 1.00 28.80 171 GLU A C 1
ATOM 712 O O . GLU A 1 180 ? 27.395 3.870 -2.942 1.00 28.09 171 GLU A O 1
ATOM 718 N N . GLU A 1 181 ? 25.999 2.365 -2.006 1.00 28.27 172 GLU A N 1
ATOM 719 C CA . GLU A 1 181 ? 25.239 2.116 -3.212 1.00 28.34 172 GLU A CA 1
ATOM 720 C C . GLU A 1 181 ? 24.526 3.369 -3.765 1.00 28.28 172 GLU A C 1
ATOM 721 O O . GLU A 1 181 ? 24.420 3.533 -4.989 1.00 27.19 172 GLU A O 1
ATOM 727 N N . PHE A 1 182 ? 24.069 4.241 -2.867 1.00 28.03 173 PHE A N 1
ATOM 728 C CA . PHE A 1 182 ? 23.320 5.463 -3.243 1.00 28.86 173 PHE A CA 1
ATOM 729 C C . PHE A 1 182 ? 23.985 6.787 -2.822 1.00 29.60 173 PHE A C 1
ATOM 730 O O . PHE A 1 182 ? 23.307 7.757 -2.524 1.00 29.62 173 PHE A O 1
ATOM 738 N N . GLU A 1 183 ? 25.316 6.812 -2.800 1.00 31.46 174 GLU A N 1
ATOM 739 C CA . GLU A 1 183 ? 26.096 8.015 -2.442 1.00 33.12 174 GLU A CA 1
ATOM 740 C C . GLU A 1 183 ? 25.679 9.274 -3.218 1.00 33.62 174 GLU A C 1
ATOM 741 O O . GLU A 1 183 ? 25.461 10.343 -2.617 1.00 34.00 174 GLU A O 1
ATOM 747 N N . SER A 1 184 ? 25.549 9.137 -4.535 1.00 34.11 175 SER A N 1
ATOM 748 C CA . SER A 1 184 ? 25.134 10.238 -5.404 1.00 35.31 175 SER A CA 1
ATOM 749 C C . SER A 1 184 ? 23.674 10.693 -5.171 1.00 34.51 175 SER A C 1
ATOM 750 O O . SER A 1 184 ? 23.318 11.824 -5.500 1.00 34.66 175 SER A O 1
ATOM 753 N N . GLN A 1 185 ? 22.853 9.821 -4.586 1.00 33.38 176 GLN A N 1
ATOM 754 C CA . GLN A 1 185 ? 21.456 10.131 -4.316 1.00 33.02 176 GLN A CA 1
ATOM 755 C C . GLN A 1 185 ? 21.198 10.265 -2.828 1.00 32.23 176 GLN A C 1
ATOM 756 O O . GLN A 1 185 ? 20.069 10.102 -2.379 1.00 31.79 176 GLN A O 1
ATOM 762 N N . LYS A 1 186 ? 22.247 10.559 -2.064 1.00 31.65 177 LYS A N 1
ATOM 763 C CA . LYS A 1 186 ? 22.146 10.694 -0.613 1.00 31.00 177 LYS A CA 1
ATOM 764 C C . LYS A 1 186 ? 20.983 11.593 -0.150 1.00 30.43 177 LYS A C 1
ATOM 765 O O . LYS A 1 186 ? 20.341 11.334 0.863 1.00 29.44 177 LYS A O 1
ATOM 767 N N . GLU A 1 187 ? 20.730 12.651 -0.914 1.00 29.96 178 GLU A N 1
ATOM 768 C CA . GLU A 1 187 ? 19.684 13.626 -0.621 1.00 29.58 178 GLU A CA 1
ATOM 769 C C . GLU A 1 187 ? 18.271 13.035 -0.793 1.00 27.29 178 GLU A C 1
ATOM 770 O O . GLU A 1 187 ? 17.292 13.591 -0.306 1.00 26.24 178 GLU A O 1
ATOM 776 N N . LYS A 1 188 ? 18.194 11.891 -1.474 1.00 25.64 179 LYS A N 1
ATOM 777 C CA . LYS A 1 188 ? 16.921 11.277 -1.808 1.00 25.16 179 LYS A CA 1
ATOM 778 C C . LYS A 1 188 ? 16.602 10.117 -0.865 1.00 23.55 179 LYS A C 1
ATOM 779 O O . LYS A 1 188 ? 15.545 9.504 -0.987 1.00 23.70 179 LYS A O 1
ATOM 785 N N . LEU A 1 189 ? 17.524 9.804 0.039 1.00 21.22 180 LEU A N 1
ATOM 786 C CA . LEU A 1 189 ? 17.341 8.724 0.995 1.00 21.43 180 LEU A CA 1
ATOM 787 C C . LEU A 1 189 ? 16.442 9.175 2.118 1.00 20.75 180 LEU A C 1
ATOM 788 O O . LEU A 1 189 ? 16.571 10.302 2.607 1.00 20.87 180 LEU A O 1
ATOM 793 N N . VAL A 1 190 ? 15.540 8.289 2.529 1.00 20.55 181 VAL A N 1
ATOM 794 C CA . VAL A 1 190 ? 14.723 8.507 3.728 1.00 19.22 181 VAL A CA 1
ATOM 795 C C . VAL A 1 190 ? 14.764 7.186 4.491 1.00 19.30 181 VAL A C 1
ATOM 796 O O . VAL A 1 190 ? 14.380 6.145 3.958 1.00 17.57 181 VAL A O 1
ATOM 800 N N . TYR A 1 191 ? 15.237 7.228 5.738 1.00 18.43 182 TYR A N 1
ATOM 801 C CA . TYR A 1 191 ? 15.228 6.058 6.596 1.00 17.18 182 TYR A CA 1
ATOM 802 C C . TYR A 1 191 ? 13.928 6.059 7.421 1.00 18.11 182 TYR A C 1
ATOM 803 O O . TYR A 1 191 ? 13.688 6.946 8.244 1.00 16.15 182 TYR A O 1
ATOM 812 N N . LEU A 1 192 ? 13.095 5.056 7.185 1.00 17.85 183 LEU A N 1
ATOM 813 C CA . LEU A 1 192 ? 11.853 4.882 7.941 1.00 18.39 183 LEU A CA 1
ATOM 814 C C . LEU A 1 192 ? 12.160 4.430 9.379 1.00 17.86 183 LEU A C 1
ATOM 815 O O . LEU A 1 192 ? 12.879 3.453 9.585 1.00 17.17 183 LEU A O 1
ATOM 820 N N . SER A 1 193 ? 11.627 5.158 10.360 1.00 18.33 184 SER A N 1
ATOM 821 C CA . SER A 1 193 ? 11.810 4.814 11.776 1.00 19.88 184 SER A CA 1
ATOM 822 C C . SER A 1 193 ? 10.577 5.214 12.609 1.00 21.50 184 SER A C 1
ATOM 823 O O . SER A 1 193 ? 10.080 6.332 12.482 1.00 22.08 184 SER A O 1
ATOM 826 N N . ALA A 1 194 ? 10.100 4.314 13.461 1.00 22.70 185 ALA A N 1
ATOM 827 C CA . ALA A 1 194 ? 9.000 4.665 14.366 1.00 25.12 185 ALA A CA 1
ATOM 828 C C . ALA A 1 194 ? 9.357 5.826 15.324 1.00 26.22 185 ALA A C 1
ATOM 829 O O . ALA A 1 194 ? 8.480 6.502 15.850 1.00 27.60 185 ALA A O 1
ATOM 831 N N . ASP A 1 195 ? 10.651 6.051 15.519 1.00 27.17 186 ASP A N 1
ATOM 832 C CA . ASP A 1 195 ? 11.193 7.051 16.454 1.00 28.16 186 ASP A CA 1
ATOM 833 C C . ASP A 1 195 ? 11.403 8.452 15.875 1.00 28.55 186 ASP A C 1
ATOM 834 O O . ASP A 1 195 ? 11.765 9.381 16.608 1.00 29.41 186 ASP A O 1
ATOM 839 N N . SER A 1 196 ? 11.168 8.616 14.570 1.00 28.35 187 SER A N 1
ATOM 840 C CA . SER A 1 196 ? 11.318 9.910 13.924 1.00 28.55 187 SER A CA 1
ATOM 841 C C . SER A 1 196 ? 10.313 10.922 14.473 1.00 29.39 187 SER A C 1
ATOM 842 O O . SER A 1 196 ? 9.207 10.549 14.859 1.00 28.58 187 SER A O 1
ATOM 845 N N . ASP A 1 197 ? 10.734 12.185 14.510 1.00 31.13 188 ASP A N 1
ATOM 846 C CA . ASP A 1 197 ? 9.859 13.334 14.766 1.00 32.88 188 ASP A CA 1
ATOM 847 C C . ASP A 1 197 ? 9.013 13.668 13.536 1.00 32.08 188 ASP A C 1
ATOM 848 O O . ASP A 1 197 ? 8.017 14.373 13.649 1.00 32.37 188 ASP A O 1
ATOM 853 N N . ASN A 1 198 ? 9.458 13.213 12.362 1.00 30.81 189 ASN A N 1
ATOM 854 C CA . ASN A 1 198 ? 8.799 13.491 11.094 1.00 29.62 189 ASN A CA 1
ATOM 855 C C . ASN A 1 198 ? 7.856 12.368 10.673 1.00 29.12 189 ASN A C 1
ATOM 856 O O . ASN A 1 198 ? 8.071 11.201 11.039 1.00 28.95 189 ASN A O 1
ATOM 861 N N . THR A 1 199 ? 6.825 12.714 9.895 1.00 27.21 190 THR A N 1
ATOM 862 C CA . THR A 1 199 ? 5.818 11.726 9.469 1.00 26.03 190 THR A CA 1
ATOM 863 C C . THR A 1 199 ? 5.757 11.660 7.940 1.00 25.95 190 THR A C 1
ATOM 864 O O . THR A 1 199 ? 5.642 12.681 7.286 1.00 24.89 190 THR A O 1
ATOM 868 N N . ILE A 1 200 ? 5.855 10.457 7.377 1.00 25.15 191 ILE A N 1
ATOM 869 C CA . ILE A 1 200 ? 5.694 10.306 5.934 1.00 24.37 191 ILE A CA 1
ATOM 870 C C . ILE A 1 200 ? 4.218 10.372 5.558 1.00 23.88 191 ILE A C 1
ATOM 871 O O . ILE A 1 200 ? 3.361 9.810 6.262 1.00 23.28 191 ILE A O 1
ATOM 876 N N . THR A 1 201 ? 3.925 11.088 4.477 1.00 21.69 192 THR A N 1
ATOM 877 C CA . THR A 1 201 ? 2.568 11.286 4.039 1.00 22.65 192 THR A CA 1
ATOM 878 C C . THR A 1 201 ? 2.342 10.854 2.604 1.00 22.85 192 THR A C 1
ATOM 879 O O . THR A 1 201 ? 1.215 10.610 2.203 1.00 22.46 192 THR A O 1
ATOM 883 N N . GLU A 1 202 ? 3.423 10.735 1.845 1.00 23.53 193 GLU A N 1
ATOM 884 C CA . GLU A 1 202 ? 3.364 10.266 0.478 1.00 25.22 193 GLU A CA 1
ATOM 885 C C . GLU A 1 202 ? 4.712 9.674 0.099 1.00 24.77 193 GLU A C 1
ATOM 886 O O . GLU A 1 202 ? 5.759 10.196 0.519 1.00 25.32 193 GLU A O 1
ATOM 892 N N . LEU A 1 203 ? 4.696 8.627 -0.718 1.00 24.09 194 LEU A N 1
ATOM 893 C CA . LEU A 1 203 ? 5.942 8.109 -1.266 1.00 24.78 194 LEU A CA 1
ATOM 894 C C . LEU A 1 203 ? 6.233 8.794 -2.578 1.00 25.50 194 LEU A C 1
ATOM 895 O O . LEU A 1 203 ? 5.421 8.770 -3.489 1.00 26.13 194 LEU A O 1
ATOM 900 N N . ASP A 1 204 ? 7.422 9.378 -2.650 1.00 26.32 195 ASP A N 1
ATOM 901 C CA . ASP A 1 204 ? 7.894 10.179 -3.766 1.00 27.24 195 ASP A CA 1
ATOM 902 C C . ASP A 1 204 ? 8.509 9.251 -4.831 1.00 26.19 195 ASP A C 1
ATOM 903 O O . ASP A 1 204 ? 9.392 8.461 -4.519 1.00 24.45 195 ASP A O 1
ATOM 908 N N . GLU A 1 205 ? 8.086 9.370 -6.082 1.00 24.32 196 GLU A N 1
ATOM 909 C CA . GLU A 1 205 ? 8.686 8.544 -7.136 1.00 24.88 196 GLU A CA 1
ATOM 910 C C . GLU A 1 205 ? 10.213 8.665 -7.267 1.00 24.16 196 GLU A C 1
ATOM 911 O O . GLU A 1 205 ? 10.855 7.758 -7.802 1.00 24.02 196 GLU A O 1
ATOM 917 N N . ASP A 1 206 ? 10.801 9.776 -6.828 1.00 23.45 197 ASP A N 1
ATOM 918 C CA . ASP A 1 206 ? 12.251 9.937 -7.026 1.00 23.78 197 ASP A CA 1
ATOM 919 C C . ASP A 1 206 ? 13.057 9.612 -5.752 1.00 23.29 197 ASP A C 1
ATOM 920 O O . ASP A 1 206 ? 14.301 9.723 -5.741 1.00 21.90 197 ASP A O 1
ATOM 925 N N . LYS A 1 207 ? 12.361 9.121 -4.716 1.00 21.26 198 LYS A N 1
ATOM 926 C CA . LYS A 1 207 ? 13.024 8.849 -3.441 1.00 21.03 198 LYS A CA 1
ATOM 927 C C . LYS A 1 207 ? 13.345 7.366 -3.175 1.00 20.67 198 LYS A C 1
ATOM 928 O O . LYS A 1 207 ? 12.891 6.446 -3.877 1.00 20.18 198 LYS A O 1
ATOM 934 N N . ILE A 1 208 ? 14.139 7.145 -2.136 1.00 20.17 199 ILE A N 1
ATOM 935 C CA . ILE A 1 208 ? 14.652 5.839 -1.866 1.00 20.04 199 ILE A CA 1
ATOM 936 C C . ILE A 1 208 ? 14.374 5.637 -0.403 1.00 20.13 199 ILE A C 1
ATOM 937 O O . ILE A 1 208 ? 14.874 6.393 0.418 1.00 21.65 199 ILE A O 1
ATOM 942 N N . TYR A 1 209 ? 13.535 4.657 -0.082 1.00 19.03 200 TYR A N 1
ATOM 943 C CA . TYR A 1 209 ? 13.047 4.480 1.310 1.00 17.50 200 TYR A CA 1
ATOM 944 C C . TYR A 1 209 ? 13.763 3.327 1.933 1.00 16.79 200 TYR A C 1
ATOM 945 O O . TYR A 1 209 ? 13.858 2.294 1.319 1.00 16.79 200 TYR A O 1
ATOM 954 N N . ILE A 1 210 ? 14.292 3.512 3.139 1.00 15.48 201 ILE A N 1
ATOM 955 C CA . ILE A 1 210 ? 15.053 2.456 3.808 1.00 15.68 201 ILE A CA 1
ATOM 956 C C . ILE A 1 210 ? 14.2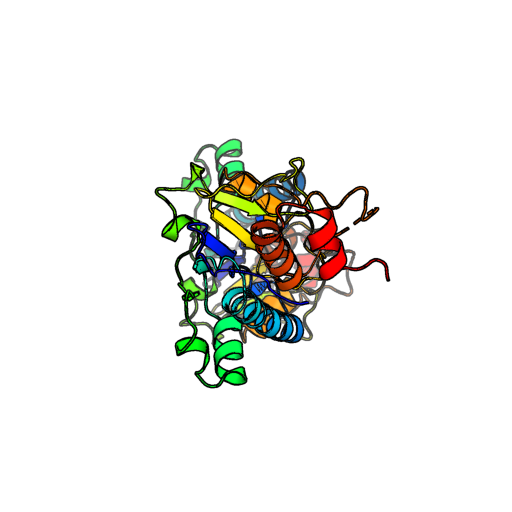37 1.851 4.943 1.00 16.52 201 ILE A C 1
ATOM 957 O O . ILE A 1 210 ? 13.672 2.577 5.748 1.00 18.22 201 ILE A O 1
ATOM 962 N N . ILE A 1 211 ? 14.203 0.521 5.000 1.00 17.42 202 ILE A N 1
ATOM 963 C CA . ILE A 1 211 ? 13.664 -0.230 6.151 1.00 16.92 202 ILE A CA 1
ATOM 964 C C . ILE A 1 211 ? 14.829 -0.904 6.880 1.00 18.03 202 ILE A C 1
ATOM 965 O O . ILE A 1 211 ? 15.668 -1.566 6.237 1.00 17.56 202 ILE A O 1
ATOM 970 N N . GLY A 1 212 ? 14.910 -0.724 8.205 1.00 16.93 203 GLY A N 1
ATOM 971 C CA . GLY A 1 212 ? 15.871 -1.502 9.014 1.00 17.32 203 GLY A CA 1
ATOM 972 C C . GLY A 1 212 ? 15.608 -3.001 8.992 1.00 17.95 203 GLY A C 1
ATOM 973 O O . GLY A 1 212 ? 14.541 -3.458 9.403 1.00 17.38 203 GLY A O 1
ATOM 974 N N . ALA A 1 213 ? 16.567 -3.791 8.517 1.00 18.33 204 ALA A N 1
ATOM 975 C CA . ALA A 1 213 ? 16.339 -5.240 8.459 1.00 19.60 204 ALA A CA 1
ATOM 976 C C . ALA A 1 213 ? 16.790 -5.825 9.789 1.00 20.62 204 ALA A C 1
ATOM 977 O O . ALA A 1 213 ? 17.930 -6.282 9.939 1.00 20.04 204 ALA A O 1
ATOM 979 N N . ILE A 1 214 ? 15.880 -5.784 10.756 1.00 21.54 205 ILE A N 1
ATOM 980 C CA . ILE A 1 214 ? 16.155 -6.283 12.096 1.00 23.40 205 ILE A CA 1
ATOM 981 C C . ILE A 1 214 ? 14.872 -6.724 12.818 1.00 24.59 205 ILE A C 1
ATOM 982 O O . ILE A 1 214 ? 13.829 -6.081 12.728 1.00 25.06 205 ILE A O 1
ATOM 987 N N . VAL A 1 215 ? 14.964 -7.850 13.503 1.00 25.36 206 VAL A N 1
ATOM 988 C CA . VAL A 1 215 ? 13.907 -8.376 14.339 1.00 26.47 206 VAL A CA 1
ATOM 989 C C . VAL A 1 215 ? 14.388 -8.297 15.786 1.00 27.73 206 VAL A C 1
ATOM 990 O O . VAL A 1 215 ? 15.183 -9.128 16.234 1.00 27.97 206 VAL A O 1
ATOM 994 N N . ASP A 1 216 ? 13.959 -7.253 16.484 1.00 28.64 207 ASP A N 1
ATOM 995 C CA . ASP A 1 216 ? 14.460 -6.986 17.829 1.00 30.59 207 ASP A CA 1
ATOM 996 C C . ASP A 1 216 ? 13.347 -6.828 18.869 1.00 31.79 207 ASP A C 1
ATOM 997 O O . ASP A 1 216 ? 13.636 -6.754 20.055 1.00 31.98 207 ASP A O 1
ATOM 1002 N N . LYS A 1 217 ? 12.095 -6.766 18.414 1.00 33.55 208 LYS A N 1
ATOM 1003 C CA . LYS A 1 217 ? 10.946 -6.496 19.291 1.00 35.53 208 LYS A CA 1
ATOM 1004 C C . LYS A 1 217 ? 11.073 -5.066 19.816 1.00 36.20 208 LYS A C 1
ATOM 1005 O O . LYS A 1 217 ? 10.582 -4.746 20.906 1.00 36.02 208 LYS A O 1
ATOM 1011 N N . ASN A 1 218 ? 11.755 -4.220 19.039 1.00 36.34 209 ASN A N 1
ATOM 1012 C CA . ASN A 1 218 ? 12.122 -2.876 19.445 1.00 36.56 209 ASN A CA 1
ATOM 1013 C C . ASN A 1 218 ? 12.930 -2.722 20.762 1.00 36.16 209 ASN A C 1
ATOM 1014 O O . ASN A 1 218 ? 12.900 -1.663 21.381 1.00 36.51 209 ASN A O 1
ATOM 1019 N N . ARG A 1 219 ? 13.678 -3.742 21.179 1.00 35.69 210 ARG A N 1
ATOM 1020 C CA . ARG A 1 219 ? 14.556 -3.533 22.339 1.00 34.93 210 ARG A CA 1
ATOM 1021 C C . ARG A 1 219 ? 15.669 -2.538 22.004 1.00 33.79 210 ARG A C 1
ATOM 1022 O O . ARG A 1 219 ? 16.212 -1.888 22.898 1.00 33.52 210 ARG A O 1
ATOM 1030 N N . TYR A 1 220 ? 15.998 -2.393 20.716 1.00 31.85 211 TYR A N 1
ATOM 1031 C CA . TYR A 1 220 ? 16.949 -1.366 20.320 1.00 30.13 211 TYR A CA 1
ATOM 1032 C C . TYR A 1 220 ? 16.289 -0.053 19.932 1.00 30.48 211 TYR A C 1
ATOM 1033 O O . TYR A 1 220 ? 16.287 0.325 18.773 1.00 29.24 211 TYR A O 1
ATOM 1042 N N . LYS A 1 221 ? 15.757 0.658 20.932 1.00 31.18 212 LYS A N 1
ATOM 1043 C CA . LYS A 1 221 ? 15.048 1.924 20.703 1.00 30.58 212 LYS A CA 1
ATOM 1044 C C . LYS A 1 221 ? 16.007 2.893 20.079 1.00 29.30 212 LYS A C 1
ATOM 1045 O O . LYS A 1 221 ? 17.163 2.930 20.453 1.00 30.27 212 LYS A O 1
ATOM 1051 N N . ASN A 1 222 ? 15.534 3.683 19.125 1.00 28.26 213 ASN A N 1
ATOM 1052 C CA . ASN A 1 222 ? 16.351 4.705 18.483 1.00 27.81 213 ASN A CA 1
ATOM 1053 C C . ASN A 1 222 ? 17.472 4.204 17.613 1.00 26.16 213 ASN A C 1
ATOM 1054 O O . ASN A 1 222 ? 18.218 5.003 17.075 1.00 25.40 213 ASN A O 1
ATOM 1059 N N . LEU A 1 223 ? 17.575 2.892 17.451 1.00 24.96 214 LEU A N 1
ATOM 1060 C CA . LEU A 1 223 ? 18.703 2.345 16.688 1.00 25.16 214 LEU A CA 1
ATOM 1061 C C . LEU A 1 223 ? 18.752 2.971 15.290 1.00 24.26 214 LEU A C 1
ATOM 1062 O O . LEU A 1 223 ? 19.757 3.610 14.879 1.00 24.83 214 LEU A O 1
ATOM 1067 N N . CYS A 1 224 ? 17.675 2.789 14.544 1.00 24.12 215 CYS A N 1
ATOM 1068 C CA . CYS A 1 224 ? 17.692 3.247 13.143 1.00 24.59 215 CYS A CA 1
ATOM 1069 C C . CYS A 1 224 ? 17.675 4.759 13.070 1.00 24.26 215 CYS A C 1
ATOM 1070 O O . CYS A 1 224 ? 18.383 5.370 12.254 1.00 23.85 215 CYS A O 1
ATOM 1073 N N . GLN A 1 225 ? 16.910 5.374 13.975 1.00 25.24 216 GLN A N 1
ATOM 1074 C CA . GLN A 1 225 ? 16.903 6.816 14.040 1.00 25.54 216 GLN A CA 1
ATOM 1075 C C . GLN A 1 225 ? 18.332 7.331 14.240 1.00 24.27 216 GLN A C 1
ATOM 1076 O O . GLN A 1 225 ? 18.729 8.299 13.600 1.00 23.62 216 GLN A O 1
ATOM 1082 N N . ASN A 1 226 ? 19.103 6.678 15.110 1.00 24.10 217 ASN A N 1
ATOM 1083 C CA . ASN A 1 226 ? 20.452 7.174 15.444 1.00 23.81 217 ASN A CA 1
ATOM 1084 C C . ASN A 1 226 ? 21.412 7.040 14.291 1.00 23.08 217 ASN A C 1
ATOM 1085 O O . ASN A 1 226 ? 22.248 7.893 14.043 1.00 23.00 217 ASN A O 1
ATOM 1090 N N . LYS A 1 227 ? 21.291 5.925 13.603 1.00 22.33 218 LYS A N 1
ATOM 1091 C CA . LYS A 1 227 ? 22.150 5.590 12.499 1.00 21.38 218 LYS A CA 1
ATOM 1092 C C . LYS A 1 227 ? 21.978 6.614 11.374 1.00 21.45 218 LYS A C 1
ATOM 1093 O O . LYS A 1 227 ? 22.951 7.167 10.883 1.00 21.64 218 LYS A O 1
ATOM 1099 N N . ALA A 1 228 ? 20.729 6.887 11.005 1.00 21.95 219 ALA A N 1
ATOM 1100 C CA . ALA A 1 228 ? 20.437 7.804 9.901 1.00 23.43 219 ALA A CA 1
ATOM 1101 C C . ALA A 1 228 ? 20.803 9.251 10.251 1.00 24.61 219 ALA A C 1
ATOM 1102 O O . ALA A 1 228 ? 21.344 9.961 9.396 1.00 24.84 219 ALA A O 1
ATOM 1104 N N . SER A 1 229 ? 20.528 9.676 11.492 1.00 26.15 220 SER A N 1
ATOM 1105 C CA . SER A 1 229 ? 20.941 11.022 11.948 1.00 27.80 220 SER A CA 1
ATOM 1106 C C . SER A 1 229 ? 22.437 11.221 11.842 1.00 28.33 220 SER A C 1
ATOM 1107 O O . SER A 1 229 ? 22.901 12.237 11.282 1.00 28.88 220 SER A O 1
ATOM 1110 N N . GLU A 1 230 ? 23.202 10.250 12.345 1.00 28.07 221 GLU A N 1
ATOM 1111 C CA . GLU A 1 230 ? 24.668 10.338 12.264 1.00 28.16 221 GLU A CA 1
ATOM 1112 C C . GLU A 1 230 ? 25.138 10.474 10.826 1.00 27.81 221 GLU A C 1
ATOM 1113 O O . GLU A 1 230 ? 26.146 11.140 10.562 1.00 27.82 221 GLU A O 1
ATOM 1119 N N . GLN A 1 231 ? 24.422 9.854 9.885 1.00 27.46 222 GLN A N 1
ATOM 1120 C CA . GLN A 1 231 ? 24.779 9.997 8.460 1.00 28.05 222 GLN A CA 1
ATOM 1121 C C . GLN A 1 231 ? 24.281 11.295 7.814 1.00 27.92 222 GLN A C 1
ATOM 1122 O O . GLN A 1 231 ? 24.635 11.578 6.679 1.00 28.86 222 GLN A O 1
ATOM 1128 N N . GLY A 1 232 ? 23.424 12.038 8.503 1.00 28.49 223 GLY A N 1
ATOM 1129 C CA . GLY A 1 232 ? 22.775 13.218 7.930 1.00 29.12 223 GLY A CA 1
ATOM 1130 C C . GLY A 1 232 ? 21.633 12.931 6.956 1.00 29.71 223 GLY A C 1
ATOM 1131 O O . GLY A 1 232 ? 21.405 13.717 6.048 1.00 30.21 223 GLY 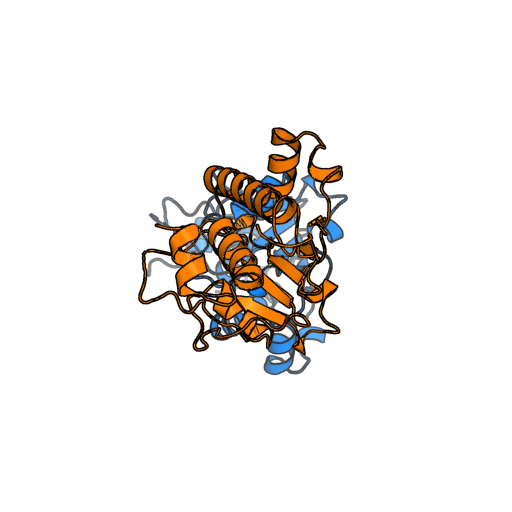A O 1
ATOM 1132 N N . ILE A 1 233 ? 20.934 11.807 7.132 1.00 28.99 224 ILE A N 1
ATOM 1133 C CA . ILE A 1 233 ? 19.832 11.396 6.245 1.00 29.45 224 ILE A CA 1
ATOM 1134 C C . ILE A 1 233 ? 18.509 11.613 6.958 1.00 29.31 224 ILE A C 1
ATOM 1135 O O . ILE A 1 233 ? 18.402 11.428 8.169 1.00 28.46 224 ILE A O 1
ATOM 1140 N N . LYS A 1 234 ? 17.488 11.981 6.198 1.00 29.60 225 LYS A N 1
ATOM 1141 C CA . LYS A 1 234 ? 16.194 12.245 6.792 1.00 29.95 225 LYS A CA 1
ATOM 1142 C C . LYS A 1 234 ? 15.453 10.959 7.161 1.00 29.00 225 LYS A C 1
ATOM 1143 O O . LYS A 1 234 ? 15.607 9.927 6.508 1.00 29.33 225 LYS A O 1
ATOM 1145 N N . THR A 1 235 ? 14.678 11.033 8.235 1.00 28.01 226 THR A N 1
ATOM 1146 C CA . THR A 1 235 ? 13.921 9.913 8.765 1.00 27.03 226 THR A CA 1
ATOM 1147 C C . THR A 1 235 ? 12.459 10.331 8.808 1.00 26.35 226 THR A C 1
ATOM 1148 O O . THR A 1 235 ? 12.151 11.521 8.757 1.00 26.21 226 THR A O 1
ATOM 1152 N N . ALA A 1 236 ? 11.572 9.357 8.906 1.00 25.25 227 ALA A N 1
ATOM 1153 C CA . ALA A 1 236 ? 10.126 9.574 8.890 1.00 24.05 227 ALA A CA 1
ATOM 1154 C C . ALA A 1 236 ? 9.460 8.336 9.452 1.00 23.70 227 ALA A C 1
ATOM 1155 O O . ALA A 1 236 ? 9.871 7.190 9.131 1.00 22.45 227 ALA A O 1
ATOM 1157 N N . LYS A 1 237 ? 8.440 8.541 10.289 1.00 22.89 228 LYS A N 1
ATOM 1158 C CA . LYS A 1 237 ? 7.601 7.442 10.740 1.00 22.89 228 LYS A CA 1
ATOM 1159 C C . LYS A 1 237 ? 6.321 7.355 9.931 1.00 22.41 228 LYS A C 1
ATOM 1160 O O . LYS A 1 237 ? 5.858 8.349 9.381 1.00 23.73 228 LYS A O 1
ATOM 1166 N N . LEU A 1 238 ? 5.747 6.160 9.875 1.00 22.20 229 LEU A N 1
ATOM 1167 C CA . LEU A 1 238 ? 4.485 5.925 9.205 1.00 22.91 229 LEU A CA 1
ATOM 1168 C C . LEU A 1 238 ? 3.373 6.726 9.901 1.00 24.35 229 LEU A C 1
ATOM 1169 O O . LEU A 1 238 ? 3.416 6.898 11.135 1.00 23.69 229 LEU A O 1
ATOM 1174 N N . PRO A 1 239 ? 2.389 7.220 9.122 1.00 26.59 230 PRO A N 1
ATOM 1175 C CA . PRO A 1 239 ? 1.310 8.030 9.730 1.00 28.79 230 PRO A CA 1
ATOM 1176 C C . PRO A 1 239 ? 0.277 7.143 10.443 1.00 31.46 230 PRO A C 1
ATOM 1177 O O . PRO A 1 239 ? -0.924 7.187 10.159 1.00 32.33 230 PRO A O 1
ATOM 1181 N N . ILE A 1 240 ? 0.771 6.334 11.361 1.00 34.47 231 ILE A N 1
ATOM 1182 C CA . ILE A 1 240 ? -0.026 5.290 11.990 1.00 38.33 231 ILE A CA 1
ATOM 1183 C C . ILE A 1 240 ? -1.064 5.917 12.917 1.00 40.34 231 ILE A C 1
ATOM 1184 O O . ILE A 1 240 ? -2.262 5.660 12.770 1.00 40.80 231 ILE A O 1
ATOM 1189 N N . ASP A 1 241 ? -0.608 6.746 13.850 1.00 43.02 232 ASP A N 1
ATOM 1190 C CA . ASP A 1 241 ? -1.526 7.536 14.663 1.00 46.37 232 ASP A CA 1
ATOM 1191 C C . ASP A 1 241 ? -2.371 8.351 13.679 1.00 48.46 232 ASP A C 1
ATOM 1192 O O . ASP A 1 241 ? -1.856 8.781 12.643 1.00 49.47 232 ASP A O 1
ATOM 1194 N N . GLU A 1 242 ? -3.652 8.565 13.962 1.00 50.65 233 GLU A N 1
ATOM 1195 C CA . GLU A 1 242 ? -4.294 8.190 15.212 1.00 52.50 233 GLU A CA 1
ATOM 1196 C C . GLU A 1 242 ? -5.206 6.972 15.051 1.00 54.02 233 GLU A C 1
ATOM 1197 O O . GLU A 1 242 ? -6.186 6.811 15.796 1.00 54.46 233 GLU A O 1
ATOM 1199 N N . TYR A 1 243 ? -4.897 6.116 14.076 1.00 55.43 234 TYR A N 1
ATOM 1200 C CA . TYR A 1 243 ? -5.650 4.878 13.922 1.00 56.72 234 TYR A CA 1
ATOM 1201 C C . TYR A 1 243 ? -4.946 3.725 14.663 1.00 57.29 234 TYR A C 1
ATOM 1202 O O . TYR A 1 243 ? -5.509 2.646 14.824 1.00 57.16 234 TYR A O 1
ATOM 1211 N N . ILE A 1 244 ? -3.728 3.988 15.143 1.00 58.23 235 ILE A N 1
ATOM 1212 C CA . ILE A 1 244 ? -2.942 3.006 15.899 1.00 59.23 235 ILE A CA 1
ATOM 1213 C C . ILE A 1 244 ? -3.047 3.139 17.408 1.00 59.88 235 ILE A C 1
ATOM 1214 O O . ILE A 1 244 ? -3.394 2.164 18.095 1.00 60.30 235 ILE A O 1
ATOM 1216 N N . LYS A 1 245 ? -2.726 4.332 17.924 1.00 60.19 236 LYS A N 1
ATOM 1217 C CA . LYS A 1 245 ? -2.911 4.635 19.346 1.00 60.31 236 LYS A CA 1
ATOM 1218 C C . LYS A 1 245 ? -2.136 3.645 20.248 1.00 60.49 236 LYS A C 1
ATOM 1219 O O . LYS A 1 245 ? -1.725 3.973 21.372 1.00 60.42 236 LYS A O 1
ATOM 1221 N N . LYS A 1 250 ? 2.664 -0.107 17.289 1.00 37.63 241 LYS A N 1
ATOM 1222 C CA . LYS A 1 250 ? 3.416 1.077 16.882 1.00 36.94 241 LYS A CA 1
ATOM 1223 C C . LYS A 1 250 ? 4.645 0.698 16.016 1.00 36.90 241 LYS A C 1
ATOM 1224 O O . LYS A 1 250 ? 4.909 1.299 14.957 1.00 36.24 241 LYS A O 1
ATOM 1226 N N . ILE A 1 251 ? 5.398 -0.302 16.467 1.00 36.12 242 ILE A N 1
ATOM 1227 C CA . ILE A 1 251 ? 6.571 -0.735 15.713 1.00 34.63 242 ILE A CA 1
ATOM 1228 C C . ILE A 1 251 ? 6.244 -2.025 14.946 1.00 33.46 242 ILE A C 1
ATOM 1229 O O . ILE A 1 251 ? 5.966 -3.088 15.521 1.00 33.19 242 ILE A O 1
ATOM 1234 N N . LEU A 1 252 ? 6.230 -1.904 13.628 1.00 30.91 243 LEU A N 1
ATOM 1235 C CA . LEU A 1 252 ? 5.791 -3.012 12.792 1.00 28.65 243 LEU A CA 1
ATOM 1236 C C . LEU A 1 252 ? 6.998 -3.835 12.337 1.00 26.35 243 LEU A C 1
ATOM 1237 O O . LEU A 1 252 ? 8.139 -3.404 12.511 1.00 25.36 243 LEU A O 1
ATOM 1242 N N . THR A 1 253 ? 6.744 -5.006 11.763 1.00 23.96 244 THR A N 1
ATOM 1243 C CA . THR A 1 253 ? 7.821 -5.863 11.298 1.00 22.91 244 THR A CA 1
ATOM 1244 C C . THR A 1 253 ? 8.328 -5.326 9.941 1.00 22.04 244 THR A C 1
ATOM 1245 O O . THR A 1 253 ? 7.648 -4.514 9.285 1.00 20.74 244 THR A O 1
ATOM 1249 N N . VAL A 1 254 ? 9.510 -5.789 9.532 1.00 21.22 245 VAL A N 1
ATOM 1250 C CA . VAL A 1 254 ? 10.074 -5.427 8.224 1.00 20.39 245 VAL A CA 1
ATOM 1251 C C . VAL A 1 254 ? 9.039 -5.636 7.108 1.00 19.50 245 VAL A C 1
ATOM 1252 O O . VAL A 1 254 ? 8.760 -4.722 6.332 1.00 17.46 245 VAL A O 1
ATOM 1256 N N . ASN A 1 255 ? 8.434 -6.823 7.056 1.00 19.20 246 ASN A N 1
ATOM 1257 C CA . ASN A 1 255 ? 7.499 -7.111 5.963 1.00 19.78 246 ASN A CA 1
ATOM 1258 C C . ASN A 1 255 ? 6.197 -6.340 6.100 1.00 18.73 246 ASN A C 1
ATOM 1259 O O . ASN A 1 255 ? 5.591 -6.008 5.102 1.00 19.06 246 ASN A O 1
ATOM 1264 N N . GLN A 1 256 ? 5.748 -6.073 7.315 1.00 17.77 247 GLN A N 1
ATOM 1265 C CA . GLN A 1 256 ? 4.521 -5.265 7.475 1.00 18.15 247 GLN A CA 1
ATOM 1266 C C . GLN A 1 256 ? 4.718 -3.856 6.905 1.00 17.99 247 GLN A C 1
ATOM 1267 O O . GLN A 1 256 ? 3.848 -3.302 6.221 1.00 18.22 247 GLN A O 1
ATOM 1273 N N . VAL A 1 257 ? 5.875 -3.280 7.175 1.00 18.41 248 VAL A N 1
ATOM 1274 C CA . VAL A 1 257 ? 6.167 -1.923 6.710 1.00 18.32 248 VAL A CA 1
ATOM 1275 C C . VAL A 1 257 ? 6.268 -1.954 5.194 1.00 18.39 248 VAL A C 1
ATOM 1276 O O . VAL A 1 257 ? 5.663 -1.150 4.508 1.00 18.06 248 VAL A O 1
ATOM 1280 N N . PHE A 1 258 ? 7.012 -2.919 4.665 1.00 18.85 249 PHE A N 1
ATOM 1281 C CA . PHE A 1 258 ? 7.107 -3.056 3.199 1.00 18.46 249 PHE A CA 1
ATOM 1282 C C . PHE A 1 258 ? 5.731 -3.165 2.546 1.00 19.15 249 PHE A C 1
ATOM 1283 O O . PHE A 1 258 ? 5.426 -2.459 1.571 1.00 19.08 249 PHE A O 1
ATOM 1291 N N . GLU A 1 259 ? 4.912 -4.086 3.062 1.00 18.56 250 GLU A N 1
ATOM 1292 C CA . GLU A 1 259 ? 3.576 -4.317 2.542 1.00 18.74 250 GLU A CA 1
ATOM 1293 C C . GLU A 1 259 ? 2.721 -3.047 2.591 1.00 18.23 250 GLU A C 1
ATOM 1294 O O . GLU A 1 259 ? 1.940 -2.746 1.655 1.00 18.56 250 GLU A O 1
ATOM 1300 N N . ILE A 1 260 ? 2.842 -2.295 3.688 1.00 16.53 251 ILE A N 1
ATOM 1301 C CA . ILE A 1 260 ? 2.089 -1.048 3.799 1.00 16.19 251 ILE A CA 1
ATOM 1302 C C . ILE A 1 260 ? 2.528 -0.031 2.726 1.00 16.36 251 ILE A C 1
ATOM 1303 O O . ILE A 1 260 ? 1.686 0.582 2.076 1.00 15.93 251 ILE A O 1
ATOM 1308 N N . LEU A 1 261 ? 3.837 0.134 2.539 1.00 16.04 252 LEU A N 1
ATOM 1309 C CA . LEU A 1 261 ? 4.361 1.047 1.506 1.00 16.43 252 LEU A CA 1
ATOM 1310 C C . LEU A 1 261 ? 3.828 0.663 0.142 1.00 16.10 252 LEU A C 1
ATOM 1311 O O . LEU A 1 261 ? 3.348 1.513 -0.599 1.00 16.75 252 LEU A O 1
ATOM 1316 N N . SER A 1 262 ? 3.899 -0.618 -0.173 1.00 16.54 253 SER A N 1
ATOM 1317 C CA . SER A 1 262 ? 3.512 -1.138 -1.465 1.00 17.39 253 SER A CA 1
ATOM 1318 C C . SER A 1 262 ? 2.018 -0.917 -1.711 1.00 18.48 253 SER A C 1
ATOM 1319 O O . SER A 1 262 ? 1.595 -0.515 -2.814 1.00 17.46 253 SER A O 1
ATOM 1322 N N . LEU A 1 263 ? 1.218 -1.117 -0.666 1.00 18.72 254 LEU A N 1
ATOM 1323 C CA . LEU A 1 263 ? -0.215 -0.883 -0.782 1.00 19.97 254 LEU A CA 1
ATOM 1324 C C . LEU A 1 263 ? -0.567 0.599 -0.912 1.00 19.93 254 LEU A C 1
ATOM 1325 O O . LEU A 1 263 ? -1.556 0.975 -1.562 1.00 19.78 254 LEU A O 1
ATOM 1330 N N . TRP A 1 264 ? 0.247 1.457 -0.315 1.00 20.84 255 TRP A N 1
ATOM 1331 C CA . TRP A 1 264 ? 0.039 2.873 -0.497 1.00 20.68 255 TRP A CA 1
ATOM 1332 C C . TRP A 1 264 ? 0.232 3.239 -1.970 1.00 21.34 255 TRP A C 1
ATOM 1333 O O . TRP A 1 264 ? -0.543 4.022 -2.514 1.00 21.35 255 TRP A O 1
ATOM 1344 N N . LEU A 1 265 ? 1.261 2.696 -2.613 1.00 21.68 256 LEU A N 1
ATOM 1345 C CA . LEU A 1 265 ? 1.428 2.926 -4.054 1.00 22.66 256 LEU A CA 1
ATOM 1346 C C . LEU A 1 265 ? 0.139 2.609 -4.821 1.00 23.48 256 LEU A C 1
ATOM 1347 O O . LEU A 1 265 ? -0.304 3.395 -5.666 1.00 23.62 256 LEU A O 1
ATOM 1352 N N . GLU A 1 266 ? -0.470 1.467 -4.505 1.00 24.08 257 GLU A N 1
ATOM 1353 C CA . GLU A 1 266 ? -1.718 1.070 -5.141 1.00 25.87 257 GLU A CA 1
ATOM 1354 C C . GLU A 1 266 ? -2.899 1.984 -4.797 1.00 26.02 257 GLU A C 1
ATOM 1355 O O . GLU A 1 266 ? -3.581 2.493 -5.691 1.00 27.14 257 GLU A O 1
ATOM 1361 N N . TYR A 1 267 ? -3.154 2.173 -3.505 1.00 26.12 258 TYR A N 1
ATOM 1362 C CA . TYR A 1 267 ? -4.389 2.840 -3.090 1.00 26.91 258 TYR A CA 1
ATOM 1363 C C . TYR A 1 267 ? -4.215 4.346 -2.941 1.00 27.03 258 TYR A C 1
ATOM 1364 O O . TYR A 1 267 ? -5.175 5.098 -3.109 1.00 27.00 258 TYR A O 1
ATOM 1373 N N . ARG A 1 268 ? -2.989 4.774 -2.622 1.00 26.92 259 ARG A N 1
ATOM 1374 C CA . ARG A 1 268 ? -2.699 6.171 -2.219 1.00 27.35 259 ARG A CA 1
ATOM 1375 C C . ARG A 1 268 ? -3.534 6.693 -1.035 1.00 26.93 259 ARG A C 1
ATOM 1376 O O . ARG A 1 268 ? -3.870 7.896 -0.942 1.00 27.79 259 ARG A O 1
ATOM 1384 N N . ASP A 1 269 ? -3.797 5.772 -0.106 1.00 26.11 260 ASP A N 1
ATOM 1385 C CA . ASP A 1 269 ? -4.711 5.937 1.018 1.00 25.04 260 ASP A CA 1
ATOM 1386 C C . ASP A 1 269 ? -4.046 5.152 2.152 1.00 24.94 260 ASP A C 1
ATOM 1387 O O . ASP A 1 269 ? -3.895 3.914 2.065 1.00 24.81 260 ASP A O 1
ATOM 1392 N N . TRP A 1 270 ? -3.592 5.837 3.203 1.00 23.67 261 TRP A N 1
ATOM 1393 C CA . TRP A 1 270 ? -2.896 5.091 4.257 1.00 24.05 261 TRP A CA 1
ATOM 1394 C C . TRP A 1 270 ? -3.868 4.220 5.024 1.00 24.26 261 TRP A C 1
ATOM 1395 O O . TRP A 1 270 ? -3.501 3.143 5.457 1.00 23.52 261 TRP A O 1
ATOM 1406 N N . GLU A 1 271 ? -5.107 4.688 5.182 1.00 26.15 262 GLU A N 1
ATOM 1407 C CA . GLU A 1 271 ? -6.082 3.952 6.009 1.00 27.56 262 GLU A CA 1
ATOM 1408 C C . GLU A 1 271 ? -6.363 2.571 5.423 1.00 27.19 262 GLU A C 1
ATOM 1409 O O . GLU A 1 271 ? -6.423 1.592 6.154 1.00 26.38 262 GLU A O 1
ATOM 1415 N N . LYS A 1 272 ? -6.479 2.492 4.101 1.00 27.44 263 LYS A N 1
ATOM 1416 C CA . LYS A 1 272 ?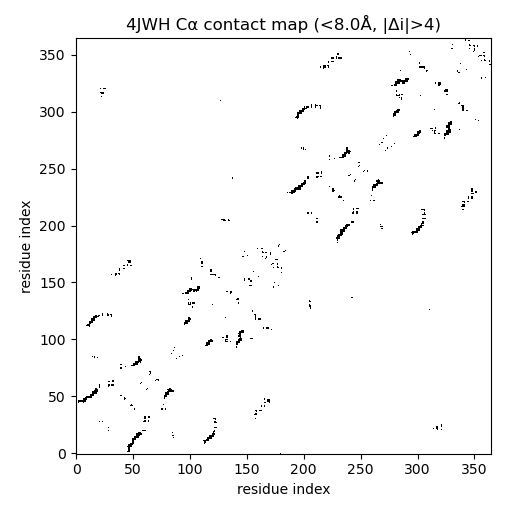 -6.738 1.223 3.449 1.00 27.72 263 LYS A CA 1
ATOM 1417 C C . LYS A 1 272 ? -5.566 0.270 3.620 1.00 27.10 263 LYS A C 1
ATOM 1418 O O . LYS A 1 272 ? -5.768 -0.919 3.831 1.00 26.81 263 LYS A O 1
ATOM 1424 N N . ALA A 1 273 ? -4.349 0.796 3.488 1.00 26.23 264 ALA A N 1
ATOM 1425 C CA . ALA A 1 273 ? -3.132 -0.003 3.584 1.00 25.40 264 ALA A CA 1
ATOM 1426 C C . ALA A 1 273 ? -3.026 -0.584 5.004 1.00 26.09 264 ALA A C 1
ATOM 1427 O O . ALA A 1 273 ? -2.795 -1.795 5.182 1.00 25.11 264 ALA A O 1
ATOM 1429 N N . PHE A 1 274 ? -3.232 0.270 6.010 1.00 25.64 265 PHE A N 1
ATOM 1430 C CA . PHE A 1 274 ? -3.264 -0.197 7.391 1.00 27.09 265 PHE A CA 1
ATOM 1431 C C . PHE A 1 274 ? -4.380 -1.247 7.598 1.00 27.00 265 PHE A C 1
ATOM 1432 O O . PHE A 1 274 ? -4.157 -2.277 8.211 1.00 27.00 265 PHE A O 1
ATOM 1440 N N . MET A 1 275 ? -5.571 -0.976 7.074 1.00 27.94 266 MET A N 1
ATOM 1441 C CA . MET A 1 275 ? -6.719 -1.882 7.249 1.00 29.05 266 MET A CA 1
ATOM 1442 C C . MET A 1 275 ? -6.444 -3.271 6.689 1.00 29.78 266 MET A C 1
ATOM 1443 O O . MET A 1 275 ? -6.873 -4.292 7.247 1.00 29.46 266 MET A O 1
ATOM 1448 N N . GLU A 1 276 ? -5.659 -3.308 5.624 1.00 29.43 267 GLU A N 1
ATOM 1449 C CA . GLU A 1 276 ? -5.308 -4.557 4.985 1.00 30.34 267 GLU A CA 1
ATOM 1450 C C . GLU A 1 276 ? -4.180 -5.290 5.718 1.00 29.27 267 GLU A C 1
ATOM 1451 O O . GLU A 1 276 ? -4.208 -6.503 5.858 1.00 28.64 267 GLU A O 1
ATOM 1457 N N . VAL A 1 277 ? -3.191 -4.558 6.209 1.00 28.21 268 VAL A N 1
ATOM 1458 C CA . VAL A 1 277 ? -2.018 -5.226 6.767 1.00 27.53 268 VAL A CA 1
ATOM 1459 C C . VAL A 1 277 ? -2.165 -5.421 8.267 1.00 27.61 268 VAL A C 1
ATOM 1460 O O . VAL A 1 277 ? -1.735 -6.420 8.814 1.00 27.66 268 VAL A O 1
ATOM 1464 N N . ILE A 1 278 ? -2.775 -4.464 8.934 1.00 27.72 269 ILE A N 1
ATOM 1465 C CA . ILE A 1 278 ? -2.928 -4.550 10.383 1.00 29.21 269 ILE A CA 1
ATOM 1466 C C . ILE A 1 278 ? -4.410 -4.250 10.763 1.00 30.18 269 ILE A C 1
ATOM 1467 O O . ILE A 1 278 ? -4.699 -3.272 11.449 1.00 29.88 269 ILE A O 1
ATOM 1472 N N . PRO A 1 279 ? -5.363 -5.066 10.270 1.00 30.87 270 PRO A N 1
ATOM 1473 C CA . PRO A 1 279 ? -6.753 -4.699 10.593 1.00 32.20 270 PRO A CA 1
ATOM 1474 C C . PRO A 1 279 ? -6.985 -4.708 12.108 1.00 33.37 270 PRO A C 1
ATOM 1475 O O . PRO A 1 279 ? -6.418 -5.536 12.802 1.00 32.60 270 PRO A O 1
ATOM 1479 N N . LYS A 1 280 ? -7.796 -3.782 12.598 1.00 35.14 271 LYS A N 1
ATOM 1480 C CA . LYS A 1 280 ? -8.075 -3.678 14.032 1.00 36.93 271 LYS A CA 1
ATOM 1481 C C . LYS A 1 280 ? -8.843 -4.908 14.552 1.00 38.24 271 LYS A C 1
ATOM 1482 O O . LYS A 1 280 ? -8.644 -5.341 15.682 1.00 38.99 271 LYS A O 1
ATOM 1484 N N . ARG A 1 281 ? -9.728 -5.432 13.706 1.00 39.37 272 ARG A N 1
ATOM 1485 C CA . ARG A 1 281 ? -10.142 -6.856 13.619 1.00 40.70 272 ARG A CA 1
ATOM 1486 C C . ARG A 1 281 ? -11.630 -7.091 13.555 1.00 40.83 272 ARG A C 1
ATOM 1487 O O . ARG A 1 281 ? -12.162 -7.276 12.461 1.00 41.94 272 ARG A O 1
ATOM 1495 N N . ARG B 1 95 ? 54.365 0.752 41.863 1.00 61.48 86 ARG B N 1
ATOM 1496 C CA . ARG B 1 95 ? 55.019 0.265 40.610 1.00 61.68 86 ARG B CA 1
ATOM 1497 C C . ARG B 1 95 ? 56.509 0.014 40.862 1.00 61.50 86 ARG B C 1
ATOM 1498 O O . ARG B 1 95 ? 57.326 0.938 40.809 1.00 61.72 86 ARG B O 1
ATOM 1500 N N . LEU B 1 96 ? 56.856 -1.247 41.122 1.00 60.93 87 LEU B N 1
ATOM 1501 C CA . LEU B 1 96 ? 58.176 -1.583 41.666 1.00 60.25 87 LEU B CA 1
ATOM 1502 C C . LEU B 1 96 ? 59.288 -1.884 40.640 1.00 59.41 87 LEU B C 1
ATOM 1503 O O . LEU B 1 96 ? 60.475 -1.725 40.950 1.00 59.42 87 LEU B O 1
ATOM 1508 N N . GLY B 1 97 ? 58.916 -2.307 39.433 1.00 57.90 88 GLY B N 1
ATOM 1509 C CA . GLY B 1 97 ? 59.913 -2.697 38.434 1.00 56.30 88 GLY B CA 1
ATOM 1510 C C . GLY B 1 97 ? 60.013 -1.747 37.254 1.00 55.10 88 GLY B C 1
ATOM 1511 O O . GLY B 1 97 ? 59.401 -0.672 37.259 1.00 55.01 88 GLY B O 1
ATOM 1512 N N . LYS B 1 98 ? 60.794 -2.145 36.247 1.00 53.64 89 LYS B N 1
ATOM 1513 C CA . LYS B 1 98 ? 60.852 -1.431 34.968 1.00 52.18 89 LYS B CA 1
ATOM 1514 C C . LYS B 1 98 ? 59.529 -1.595 34.217 1.00 50.71 89 LYS B C 1
ATOM 1515 O O . LYS B 1 98 ? 58.779 -2.547 34.460 1.00 50.90 89 LYS B O 1
ATOM 1517 N N . VAL B 1 99 ? 59.243 -0.653 33.323 1.00 49.03 90 VAL B N 1
ATOM 1518 C CA . VAL B 1 99 ? 58.055 -0.714 32.464 1.00 46.90 90 VAL B CA 1
ATOM 1519 C C . VAL B 1 99 ? 58.322 -1.723 31.340 1.00 45.55 90 VAL B C 1
ATOM 1520 O O . VAL B 1 99 ? 59.169 -1.486 30.472 1.00 45.20 90 VAL B O 1
ATOM 1524 N N . VAL B 1 100 ? 57.625 -2.859 31.388 1.00 43.62 91 VAL B N 1
ATOM 1525 C CA . VAL B 1 100 ? 57.796 -3.920 30.382 1.00 41.64 91 VAL B CA 1
ATOM 1526 C C . VAL B 1 100 ? 56.451 -4.202 29.720 1.00 40.07 91 VAL B C 1
ATOM 1527 O O . VAL B 1 100 ? 55.571 -4.788 30.337 1.00 39.37 91 VAL B O 1
ATOM 1531 N N . PRO B 1 101 ? 56.293 -3.781 28.456 1.00 38.62 92 PRO B N 1
ATOM 1532 C CA . PRO B 1 101 ? 55.002 -3.919 27.785 1.00 37.38 92 PRO B CA 1
ATOM 1533 C C . PRO B 1 101 ? 54.577 -5.373 27.684 1.00 35.41 92 PRO B C 1
ATOM 1534 O O . PRO B 1 101 ? 55.413 -6.268 27.604 1.00 34.98 92 PRO B O 1
ATOM 1538 N N . SER B 1 102 ? 53.278 -5.599 27.673 1.00 33.79 93 SER B N 1
ATOM 1539 C CA . SER B 1 102 ? 52.749 -6.935 27.435 1.00 31.74 93 SER B CA 1
ATOM 1540 C C . SER B 1 102 ? 52.491 -7.182 25.949 1.00 30.42 93 SER B C 1
ATOM 1541 O O . SER B 1 102 ? 52.146 -6.272 25.224 1.00 30.44 93 SER B O 1
ATOM 1544 N N . SER B 1 103 ? 52.578 -8.435 25.519 1.00 29.18 94 SER B N 1
ATOM 1545 C CA . SER B 1 103 ? 52.195 -8.798 24.154 1.00 28.69 94 SER B CA 1
ATOM 1546 C C . SER B 1 103 ? 50.658 -8.928 23.972 1.00 27.77 94 SER B C 1
ATOM 1547 O O . SER B 1 103 ? 50.164 -9.060 22.855 1.00 27.69 94 SER B O 1
ATOM 1550 N N . ILE B 1 104 ? 49.914 -8.909 25.077 1.00 25.86 95 ILE B N 1
ATOM 1551 C CA . ILE B 1 104 ? 48.470 -9.061 25.033 1.00 25.11 95 ILE B CA 1
ATOM 1552 C C . ILE B 1 104 ? 47.871 -7.862 24.293 1.00 24.23 95 ILE B C 1
ATOM 1553 O O . ILE B 1 104 ? 48.328 -6.721 24.412 1.00 23.74 95 ILE B O 1
ATOM 1558 N N . ARG B 1 105 ? 46.818 -8.128 23.554 1.00 23.62 96 ARG B N 1
ATOM 1559 C CA . ARG B 1 105 ? 46.111 -7.086 22.861 1.00 23.53 96 ARG B CA 1
ATOM 1560 C C . ARG B 1 105 ? 44.725 -6.965 23.449 1.00 22.63 96 ARG B C 1
ATOM 1561 O O . ARG B 1 105 ? 44.070 -7.969 23.708 1.00 23.51 96 ARG B O 1
ATOM 1569 N N . ILE B 1 106 ? 44.292 -5.732 23.678 1.00 22.40 97 ILE B N 1
ATOM 1570 C CA . ILE B 1 106 ? 42.935 -5.474 24.165 1.00 22.50 97 ILE B CA 1
ATOM 1571 C C . ILE B 1 106 ? 42.196 -4.629 23.153 1.00 22.06 97 ILE B C 1
ATOM 1572 O O . ILE B 1 106 ? 42.716 -3.602 22.714 1.00 22.50 97 ILE B O 1
ATOM 1577 N N . VAL B 1 107 ? 40.991 -5.068 22.801 1.00 21.81 98 VAL B N 1
ATOM 1578 C CA . VAL B 1 107 ? 40.204 -4.451 21.741 1.00 21.71 98 VAL B CA 1
ATOM 1579 C C . VAL B 1 107 ? 38.974 -3.860 22.360 1.00 21.72 98 VAL B C 1
ATOM 1580 O O . VAL B 1 107 ? 38.251 -4.545 23.090 1.00 22.62 98 VAL B O 1
ATOM 1584 N N . LEU B 1 108 ? 38.732 -2.588 22.083 1.00 21.40 99 LEU B N 1
ATOM 1585 C CA . LEU B 1 108 ? 37.446 -1.967 22.440 1.00 21.52 99 LEU B CA 1
ATOM 1586 C C . LEU B 1 108 ? 36.563 -2.039 21.221 1.00 21.38 99 LEU B C 1
ATOM 1587 O O . LEU B 1 108 ? 36.888 -1.411 20.197 1.00 21.77 99 LEU B O 1
ATOM 1592 N N . ASP B 1 109 ? 35.488 -2.836 21.323 1.00 20.14 100 ASP B N 1
ATOM 1593 C CA . ASP B 1 109 ? 34.550 -3.114 20.244 1.00 20.97 100 ASP B CA 1
ATOM 1594 C C . ASP B 1 109 ? 33.588 -1.959 20.144 1.00 20.95 100 ASP B C 1
ATOM 1595 O O . ASP B 1 109 ? 32.643 -1.850 20.960 1.00 20.00 100 ASP B O 1
ATOM 1600 N N . CYS B 1 110 ? 33.807 -1.088 19.162 1.00 20.48 101 CYS B N 1
ATOM 1601 C CA . CYS B 1 110 ? 33.004 0.130 19.136 1.00 21.75 101 CYS B CA 1
ATOM 1602 C C . CYS B 1 110 ? 31.891 0.075 18.113 1.00 22.52 101 CYS B C 1
ATOM 1603 O O . CYS B 1 110 ? 31.549 1.103 17.519 1.00 22.21 101 CYS B O 1
ATOM 1606 N N . ALA B 1 111 ? 31.289 -1.101 17.944 1.00 22.42 102 ALA B N 1
ATOM 1607 C CA . ALA B 1 111 ? 30.323 -1.297 16.887 1.00 23.65 102 ALA B CA 1
ATOM 1608 C C . ALA B 1 111 ? 28.902 -0.899 17.300 1.00 24.72 102 ALA B C 1
ATOM 1609 O O . ALA B 1 111 ? 27.970 -1.049 16.514 1.00 25.29 102 ALA B O 1
ATOM 1611 N N . PHE B 1 112 ? 28.762 -0.313 18.491 1.00 24.21 103 PHE B N 1
ATOM 1612 C CA . PHE B 1 112 ? 27.453 -0.070 19.097 1.00 25.43 103 PHE B CA 1
ATOM 1613 C C . PHE B 1 112 ? 27.047 1.412 19.147 1.00 26.44 103 PHE B C 1
ATOM 1614 O O . PHE B 1 112 ? 26.168 1.786 19.928 1.00 26.42 103 PHE B O 1
ATOM 1622 N N . ASP B 1 113 ? 27.686 2.236 18.310 1.00 27.08 104 ASP B N 1
ATOM 1623 C CA . ASP B 1 113 ? 27.437 3.682 18.258 1.00 28.08 104 ASP B CA 1
ATOM 1624 C C . ASP B 1 113 ? 25.940 3.989 18.213 1.00 28.33 104 ASP B C 1
ATOM 1625 O O . ASP B 1 113 ? 25.458 4.847 18.947 1.00 28.64 104 ASP B O 1
ATOM 1630 N N . ASP B 1 114 ? 25.191 3.259 17.391 1.00 27.78 105 ASP B N 1
ATOM 1631 C CA . ASP B 1 114 ? 23.776 3.581 17.185 1.00 28.36 105 ASP B CA 1
ATOM 1632 C C . ASP B 1 114 ? 22.861 3.186 18.333 1.00 28.07 105 ASP B C 1
ATOM 1633 O O . ASP B 1 114 ? 21.711 3.605 18.380 1.00 27.41 105 ASP B O 1
ATOM 1638 N N . LEU B 1 115 ? 23.384 2.396 19.265 1.00 27.85 106 LEU B N 1
ATOM 1639 C CA . LEU B 1 115 ? 22.590 1.914 20.385 1.00 28.52 106 LEU B CA 1
ATOM 1640 C C . LEU B 1 115 ? 22.508 2.939 21.520 1.00 28.97 106 LEU B C 1
ATOM 1641 O O . LEU B 1 115 ? 21.659 2.828 22.389 1.00 30.71 106 LEU B O 1
ATOM 1646 N N . MET B 1 116 ? 23.372 3.947 21.489 1.00 29.75 107 MET B N 1
ATOM 1647 C CA . MET B 1 116 ? 23.525 4.893 22.607 1.00 30.27 107 MET B CA 1
ATOM 1648 C C . MET B 1 116 ? 22.841 6.255 22.386 1.00 31.44 107 MET B C 1
ATOM 1649 O O . MET B 1 116 ? 22.653 6.682 21.255 1.00 32.70 107 MET B O 1
ATOM 1654 N N . ASN B 1 117 ? 22.485 6.938 23.470 1.00 32.86 108 ASN B N 1
ATOM 1655 C CA . ASN B 1 117 ? 22.135 8.364 23.393 1.00 33.89 108 ASN B CA 1
ATOM 1656 C C . ASN B 1 117 ? 23.390 9.217 23.514 1.00 34.77 108 ASN B C 1
ATOM 1657 O O . ASN B 1 117 ? 24.487 8.697 23.769 1.00 33.71 108 ASN B O 1
ATOM 1662 N N . ASP B 1 118 ? 23.225 10.530 23.340 1.00 35.71 109 ASP B N 1
ATOM 1663 C CA . ASP B 1 118 ? 24.362 11.448 23.306 1.00 36.78 109 ASP B CA 1
ATOM 1664 C C . ASP B 1 118 ? 25.105 11.528 24.644 1.00 36.34 109 ASP B C 1
ATOM 1665 O O . ASP B 1 118 ? 26.317 11.702 24.664 1.00 36.17 109 ASP B O 1
ATOM 1670 N N . LYS B 1 119 ? 24.366 11.405 25.741 1.00 35.50 110 LYS B N 1
ATOM 1671 C CA . LYS B 1 119 ? 24.961 11.343 27.074 1.00 35.63 110 LYS B CA 1
ATOM 1672 C C . LYS B 1 119 ? 25.826 10.094 27.208 1.00 34.33 110 LYS B C 1
ATOM 1673 O O . LYS B 1 119 ? 26.946 10.153 27.695 1.00 34.57 110 LYS B O 1
ATOM 1675 N N . GLU B 1 120 ? 25.303 8.960 26.764 1.00 33.58 111 GLU B N 1
ATOM 1676 C CA . GLU B 1 120 ? 26.053 7.715 26.834 1.00 32.84 111 GLU B CA 1
ATOM 1677 C C . GLU B 1 120 ? 27.333 7.750 25.977 1.00 32.00 111 GLU B C 1
ATOM 1678 O O . GLU B 1 120 ? 28.356 7.214 26.388 1.00 31.35 111 GLU B O 1
ATOM 1684 N N . ILE B 1 121 ? 27.260 8.378 24.799 1.00 30.93 112 ILE B N 1
ATOM 1685 C CA . ILE B 1 121 ? 28.408 8.535 23.909 1.00 30.92 112 ILE B CA 1
ATOM 1686 C C . ILE B 1 121 ? 29.467 9.396 24.591 1.00 30.83 112 ILE B C 1
ATOM 1687 O O . ILE B 1 121 ? 30.658 9.080 24.541 1.00 29.86 112 ILE B O 1
ATOM 1692 N N . ASN B 1 122 ? 29.021 10.483 25.233 1.00 30.65 113 ASN B N 1
ATOM 1693 C CA . ASN B 1 122 ? 29.932 11.376 25.934 1.00 30.89 113 ASN B CA 1
ATOM 1694 C C . ASN B 1 122 ? 30.655 10.641 27.057 1.00 29.67 113 ASN B C 1
ATOM 1695 O O . ASN B 1 122 ? 31.863 10.755 27.193 1.00 28.74 113 ASN B O 1
ATOM 1700 N N . SER B 1 123 ? 29.904 9.878 27.847 1.00 29.04 114 SER B N 1
ATOM 1701 C CA . SER B 1 123 ? 30.472 8.979 28.846 1.00 29.23 114 SER B CA 1
ATOM 1702 C C . SER B 1 123 ? 31.489 7.974 28.304 1.00 28.55 114 SER B C 1
ATOM 1703 O O . SER B 1 123 ? 32.602 7.824 28.840 1.00 27.91 114 SER B O 1
ATOM 1706 N N . LEU B 1 124 ? 31.100 7.271 27.247 1.00 27.49 115 LEU B N 1
ATOM 1707 C CA . LEU B 1 124 ? 31.973 6.264 26.656 1.00 27.05 115 LEU B CA 1
ATOM 1708 C C . LEU B 1 124 ? 33.285 6.909 26.205 1.00 26.73 115 LEU B C 1
ATOM 1709 O O . LEU B 1 124 ? 34.362 6.351 26.390 1.00 26.57 115 LEU B O 1
ATOM 1714 N N . CYS B 1 125 ? 33.186 8.111 25.660 1.00 26.93 116 CYS B N 1
ATOM 1715 C CA . CYS B 1 125 ? 34.353 8.839 25.197 1.00 28.06 116 CYS B CA 1
ATOM 1716 C C . CYS B 1 125 ? 35.344 9.049 26.351 1.00 27.94 116 CYS B C 1
ATOM 1717 O O . CYS B 1 125 ? 36.561 8.873 26.184 1.00 26.72 116 CYS B O 1
ATOM 1720 N N . GLN B 1 126 ? 34.809 9.451 27.512 1.00 28.03 117 GLN B N 1
ATOM 1721 C CA . GLN B 1 126 ? 35.631 9.698 28.701 1.00 28.52 117 GLN B CA 1
ATOM 1722 C C . GLN B 1 126 ? 36.267 8.383 29.158 1.00 27.00 117 GLN B C 1
ATOM 1723 O O . GLN B 1 126 ? 37.426 8.331 29.546 1.00 26.83 117 GLN B O 1
ATOM 1729 N N . GLN B 1 127 ? 35.495 7.315 29.084 1.00 26.10 118 GLN B N 1
ATOM 1730 C CA . GLN B 1 127 ? 35.953 6.012 29.524 1.00 26.07 118 GLN B CA 1
ATOM 1731 C C . GLN B 1 127 ? 37.092 5.495 28.657 1.00 25.09 118 GLN B C 1
ATOM 1732 O O . GLN B 1 127 ? 38.039 4.924 29.188 1.00 24.45 118 GLN B O 1
ATOM 1738 N N . VAL B 1 128 ? 36.987 5.712 27.343 1.00 25.02 119 VAL B N 1
ATOM 1739 C CA . VAL B 1 128 ? 38.065 5.431 26.379 1.00 25.59 119 VAL B CA 1
ATOM 1740 C C . VAL B 1 128 ? 39.346 6.182 26.720 1.00 26.05 119 VAL B C 1
ATOM 1741 O O . VAL B 1 128 ? 40.420 5.578 26.758 1.00 26.21 119 VAL B O 1
ATOM 1745 N N . THR B 1 129 ? 39.219 7.487 26.971 1.00 26.42 120 THR B N 1
ATOM 1746 C CA . THR B 1 129 ? 40.317 8.309 27.453 1.00 27.55 120 THR B CA 1
ATOM 1747 C C . THR B 1 129 ? 40.934 7.732 28.752 1.00 27.94 120 THR B C 1
ATOM 1748 O O . THR B 1 129 ? 42.159 7.659 28.872 1.00 27.11 120 THR B O 1
ATOM 1752 N N . ARG B 1 130 ? 40.085 7.307 29.700 1.00 28.43 121 ARG B N 1
ATOM 1753 C CA . ARG B 1 130 ? 40.559 6.670 30.934 1.00 29.46 121 ARG B CA 1
ATOM 1754 C C . ARG B 1 130 ? 41.318 5.362 30.707 1.00 29.19 121 ARG B C 1
ATOM 1755 O O . ARG B 1 130 ? 42.242 5.049 31.466 1.00 29.38 121 ARG B O 1
ATOM 1763 N N . CYS B 1 131 ? 40.925 4.599 29.682 1.00 28.45 122 CYS B N 1
ATOM 1764 C CA . CYS B 1 131 ? 41.627 3.370 29.331 1.00 28.13 122 CYS B CA 1
ATOM 1765 C C . CYS B 1 131 ? 43.033 3.746 28.886 1.00 28.54 122 CYS B C 1
ATOM 1766 O O . CYS B 1 131 ? 44.009 3.138 29.324 1.00 28.21 122 CYS B O 1
ATOM 1769 N N . HIS B 1 132 ? 43.130 4.756 28.013 1.00 29.05 123 HIS B N 1
ATOM 1770 C CA . HIS B 1 132 ? 44.444 5.193 27.538 1.00 30.03 123 HIS B CA 1
ATOM 1771 C C . HIS B 1 132 ? 45.341 5.717 28.671 1.00 29.82 123 HIS B C 1
ATOM 1772 O O . HIS B 1 132 ? 46.515 5.370 28.728 1.00 29.92 123 HIS B O 1
ATOM 1779 N N . SER B 1 133 ? 44.775 6.536 29.554 1.00 30.71 124 SER B N 1
ATOM 1780 C CA . SER B 1 133 ? 45.456 7.034 30.764 1.00 32.09 124 SER B CA 1
ATOM 1781 C C . SER B 1 133 ? 46.025 5.933 31.644 1.00 31.78 124 SER B C 1
ATOM 1782 O O . SER B 1 133 ? 47.187 6.009 32.061 1.00 32.48 124 SER B O 1
ATOM 1785 N N . ALA B 1 134 ? 45.201 4.932 31.944 1.00 31.84 125 ALA B N 1
ATOM 1786 C CA . ALA B 1 134 ? 45.642 3.756 32.701 1.00 31.56 125 ALA B CA 1
ATOM 1787 C C . ALA B 1 134 ? 46.756 2.976 31.990 1.00 31.48 125 ALA B C 1
ATOM 1788 O O . ALA B 1 134 ? 47.728 2.548 32.630 1.00 31.30 125 ALA B O 1
ATOM 1790 N N . ASN B 1 135 ? 46.621 2.810 30.670 1.00 31.00 126 ASN B N 1
ATOM 1791 C CA . ASN B 1 135 ? 47.626 2.117 29.880 1.00 30.51 126 ASN B CA 1
ATOM 1792 C C . ASN B 1 135 ? 48.955 2.852 29.845 1.00 30.79 126 ASN B C 1
ATOM 1793 O O . ASN B 1 135 ? 49.999 2.230 29.902 1.00 31.05 126 ASN B O 1
ATOM 1798 N N . ARG B 1 136 ? 48.914 4.171 29.743 1.00 31.09 127 ARG B N 1
ATOM 1799 C CA . ARG B 1 136 ? 50.159 4.931 29.628 1.00 32.73 127 ARG B CA 1
ATOM 1800 C C . ARG B 1 136 ? 50.983 4.889 30.915 1.00 32.38 127 ARG B C 1
ATOM 1801 O O . ARG B 1 136 ? 52.202 5.048 30.869 1.00 32.98 127 ARG B O 1
ATOM 1809 N N . THR B 1 137 ? 50.315 4.713 32.053 1.00 31.74 128 THR B N 1
ATOM 1810 C CA . THR B 1 137 ? 51.006 4.681 33.339 1.00 31.74 128 THR B CA 1
ATOM 1811 C C . THR B 1 137 ? 51.157 3.268 33.871 1.00 31.64 128 THR B C 1
ATOM 1812 O O . THR B 1 137 ? 51.687 3.081 34.967 1.00 31.95 128 THR B O 1
ATOM 1816 N N . ALA B 1 138 ? 50.691 2.277 33.104 1.00 31.27 129 ALA B N 1
ATOM 1817 C CA . ALA B 1 138 ? 50.700 0.873 33.542 1.00 30.61 129 ALA B CA 1
ATOM 1818 C C . ALA B 1 138 ? 52.106 0.262 33.614 1.00 30.99 129 ALA B C 1
ATOM 1819 O O . ALA B 1 138 ? 52.979 0.656 32.846 1.00 30.34 129 ALA B O 1
ATOM 1821 N N . LEU B 1 139 ? 52.296 -0.721 34.506 1.00 31.17 130 LEU B N 1
ATOM 1822 C CA . LEU B 1 139 ? 53.552 -1.501 34.572 1.00 32.08 130 LEU B CA 1
ATOM 1823 C C . LEU B 1 139 ? 53.766 -2.336 33.321 1.00 32.29 130 LEU B C 1
ATOM 1824 O O . LEU B 1 139 ? 54.903 -2.473 32.858 1.00 32.84 130 LEU B O 1
ATOM 1829 N N . HIS B 1 140 ? 52.678 -2.881 32.773 1.00 32.09 131 HIS B N 1
ATOM 1830 C CA . HIS B 1 140 ? 52.732 -3.580 31.494 1.00 32.34 131 HIS B CA 1
ATOM 1831 C C . HIS B 1 140 ? 51.704 -2.998 30.520 1.00 31.82 131 HIS B C 1
ATOM 1832 O O . HIS B 1 140 ? 50.577 -3.478 30.451 1.00 31.45 131 HIS B O 1
ATOM 1839 N N . PRO B 1 141 ? 52.079 -1.929 29.791 1.00 31.39 132 PRO B N 1
ATOM 1840 C CA . PRO B 1 141 ? 51.162 -1.436 28.783 1.00 31.06 132 PRO B CA 1
ATOM 1841 C C . PRO B 1 141 ? 50.830 -2.534 27.776 1.00 30.45 132 PRO B C 1
ATOM 1842 O O . PRO B 1 141 ? 51.677 -3.371 27.440 1.00 30.72 132 PRO B O 1
ATOM 1846 N N . VAL B 1 142 ? 49.585 -2.522 27.325 1.00 29.85 133 VAL B N 1
ATOM 1847 C CA . VAL B 1 142 ? 49.099 -3.410 26.287 1.00 29.20 133 VAL B CA 1
ATOM 1848 C C . VAL B 1 142 ? 49.028 -2.616 24.991 1.00 28.99 133 VAL B C 1
ATOM 1849 O O . VAL B 1 142 ? 49.098 -1.377 24.995 1.00 28.80 133 VAL B O 1
ATOM 1853 N N . GLU B 1 143 ? 48.859 -3.326 23.882 1.00 28.79 134 GLU B N 1
ATOM 1854 C CA . GLU B 1 143 ? 48.438 -2.706 22.636 1.00 28.47 134 GLU B CA 1
ATOM 1855 C C . GLU B 1 143 ? 46.912 -2.641 22.641 1.00 27.96 134 GLU B C 1
ATOM 1856 O O . GLU B 1 143 ? 46.236 -3.684 22.625 1.00 27.36 134 GLU B O 1
ATOM 1862 N N . LEU B 1 144 ? 46.391 -1.415 22.671 1.00 26.76 135 LEU B N 1
ATOM 1863 C CA . LEU B 1 144 ? 44.965 -1.146 22.689 1.00 26.09 135 LEU B CA 1
ATOM 1864 C C . LEU B 1 144 ? 44.446 -0.900 21.295 1.00 25.71 135 LEU B C 1
ATOM 1865 O O . LEU B 1 144 ? 44.972 -0.034 20.592 1.00 26.51 135 LEU B O 1
ATOM 1870 N N . PHE B 1 145 ? 43.423 -1.659 20.894 1.00 24.48 136 PHE B N 1
ATOM 1871 C CA . PHE B 1 145 ? 42.744 -1.441 19.624 1.00 24.44 136 PHE B CA 1
ATOM 1872 C C . PHE B 1 145 ? 41.336 -0.897 19.855 1.00 24.86 136 PHE B C 1
ATOM 1873 O O . PHE B 1 145 ? 40.697 -1.194 20.865 1.00 24.82 136 PHE B O 1
ATOM 1881 N N . ALA B 1 146 ? 40.852 -0.102 18.912 1.00 24.90 137 ALA B N 1
ATOM 1882 C CA . ALA B 1 146 ? 39.439 0.317 18.907 1.00 24.16 137 ALA B CA 1
ATOM 1883 C C . ALA B 1 146 ? 38.863 0.134 17.539 1.00 24.40 137 ALA B C 1
ATOM 1884 O O . ALA B 1 146 ? 39.174 0.899 16.594 1.00 25.39 137 ALA B O 1
ATOM 1886 N N . THR B 1 147 ? 37.984 -0.851 17.432 1.00 23.58 138 THR B N 1
ATOM 1887 C CA . THR B 1 147 ? 37.479 -1.307 16.139 1.00 23.43 138 THR B CA 1
ATOM 1888 C C . THR B 1 147 ? 36.039 -0.847 15.957 1.00 23.34 138 THR B C 1
ATOM 1889 O O . THR B 1 147 ? 35.324 -0.584 16.946 1.00 23.38 138 THR B O 1
ATOM 1893 N N . ASN B 1 148 ? 35.616 -0.766 14.703 1.00 22.90 139 ASN B N 1
ATOM 1894 C CA . ASN B 1 148 ? 34.410 -0.058 14.272 1.00 24.07 139 ASN B CA 1
ATOM 1895 C C . ASN B 1 148 ? 34.317 1.370 14.804 1.00 24.72 139 ASN B C 1
ATOM 1896 O O . ASN B 1 148 ? 33.220 1.870 15.076 1.00 24.95 139 ASN B O 1
ATOM 1901 N N . PHE B 1 149 ? 35.477 1.993 14.966 1.00 25.56 140 PHE B N 1
ATOM 1902 C CA . PHE B 1 149 ? 35.583 3.334 15.482 1.00 27.81 140 PHE B CA 1
ATOM 1903 C C . PHE B 1 149 ? 35.123 4.321 14.408 1.00 28.13 140 PHE B C 1
ATOM 1904 O O . PHE B 1 149 ? 35.586 4.259 13.264 1.00 28.93 140 PHE B O 1
ATOM 1912 N N . GLY B 1 150 ? 34.235 5.232 14.792 1.00 28.20 141 GLY B N 1
ATOM 1913 C CA . GLY B 1 150 ? 33.650 6.197 13.855 1.00 27.92 141 GLY B CA 1
ATOM 1914 C C . GLY B 1 150 ? 32.383 6.740 14.496 1.00 28.52 141 GLY B C 1
ATOM 1915 O O . GLY B 1 150 ? 32.202 6.638 15.722 1.00 26.80 141 GLY B O 1
ATOM 1916 N N . GLY B 1 151 ? 31.507 7.304 13.664 1.00 28.64 142 GLY B N 1
ATOM 1917 C CA . GLY B 1 151 ? 30.227 7.834 14.110 1.00 28.63 142 GLY B CA 1
ATOM 1918 C C . GLY B 1 151 ? 30.335 8.891 15.196 1.00 28.99 142 GLY B C 1
ATOM 1919 O O . GLY B 1 151 ? 31.303 9.634 15.270 1.00 28.27 142 GLY B O 1
ATOM 1920 N N . ARG B 1 152 ? 29.331 8.932 16.063 1.00 29.55 143 ARG B N 1
ATOM 1921 C CA . ARG B 1 152 ? 29.318 9.897 17.130 1.00 29.89 143 ARG B CA 1
ATOM 1922 C C . ARG B 1 152 ? 30.472 9.777 18.132 1.00 30.72 143 ARG B C 1
ATOM 1923 O O . ARG B 1 152 ? 30.899 10.794 18.709 1.00 30.99 143 ARG B O 1
ATOM 1931 N N . LEU B 1 153 ? 31.003 8.564 18.348 1.00 30.75 144 LEU B N 1
ATOM 1932 C CA . LEU B 1 153 ? 32.133 8.412 19.293 1.00 30.69 144 LEU B CA 1
ATOM 1933 C C . LEU B 1 153 ? 33.379 9.163 18.814 1.00 31.55 144 LEU B C 1
ATOM 1934 O O . LEU B 1 153 ? 34.005 9.902 19.577 1.00 31.43 144 LEU B O 1
ATOM 1939 N N . LYS B 1 154 ? 33.727 8.969 17.547 1.00 32.02 145 LYS B N 1
ATOM 1940 C CA . LYS B 1 154 ? 34.891 9.606 16.948 1.00 33.90 145 LYS B CA 1
ATOM 1941 C C . LYS B 1 154 ? 34.729 11.130 16.867 1.00 34.23 145 LYS B C 1
ATOM 1942 O O . LYS B 1 154 ? 35.681 11.884 17.132 1.00 33.68 145 LYS B O 1
ATOM 1948 N N . THR B 1 155 ? 33.529 11.572 16.491 1.00 35.38 146 THR B N 1
ATOM 1949 C CA . THR B 1 155 ? 33.227 13.011 16.430 1.00 36.41 146 THR B CA 1
ATOM 1950 C C . THR B 1 155 ? 33.394 13.595 17.833 1.00 36.93 146 THR B C 1
ATOM 1951 O O . THR B 1 155 ? 34.075 14.609 18.006 1.00 36.78 146 THR B O 1
ATOM 1955 N N . ARG B 1 156 ? 32.809 12.938 18.836 1.00 37.62 1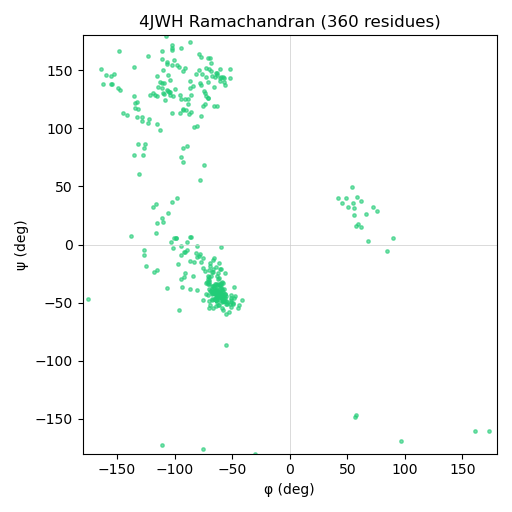47 ARG B N 1
ATOM 1956 C CA . ARG B 1 156 ? 32.900 13.435 20.209 1.00 38.36 147 ARG B CA 1
ATOM 1957 C C . ARG B 1 156 ? 34.350 13.542 20.669 1.00 39.04 147 ARG B C 1
ATOM 1958 O O . ARG B 1 156 ? 34.753 14.538 21.257 1.00 38.65 147 ARG B O 1
ATOM 1966 N N . GLN B 1 157 ? 35.132 12.511 20.385 1.00 39.99 148 GLN B N 1
ATOM 1967 C CA . GLN B 1 157 ? 36.529 12.476 20.794 1.00 40.99 148 GLN B CA 1
ATOM 1968 C C . GLN B 1 157 ? 37.329 13.605 20.160 1.00 41.73 148 GLN B C 1
ATOM 1969 O O . GLN B 1 157 ? 38.092 14.268 20.848 1.00 41.36 148 GLN B O 1
ATOM 1975 N N . ASP B 1 158 ? 37.146 13.825 18.858 1.00 43.22 149 ASP B N 1
ATOM 1976 C CA . ASP B 1 158 ? 37.848 14.918 18.178 1.00 44.99 149 ASP B CA 1
ATOM 1977 C C . ASP B 1 158 ? 37.532 16.245 18.850 1.00 45.17 149 ASP B C 1
ATOM 1978 O O . ASP B 1 158 ? 38.434 17.041 19.110 1.00 45.38 149 ASP B O 1
ATOM 1983 N N . PHE B 1 159 ? 36.250 16.447 19.147 1.00 45.29 150 PHE B N 1
ATOM 1984 C CA . PHE B 1 159 ? 35.745 17.661 19.768 1.00 46.05 150 PHE B CA 1
ATOM 1985 C C . PHE B 1 159 ? 36.349 17.967 21.148 1.00 46.17 150 PHE B C 1
ATOM 1986 O O . PHE B 1 159 ? 36.651 19.127 21.442 1.00 45.81 150 PHE B O 1
ATOM 1994 N N . VAL B 1 160 ? 36.501 16.940 21.986 1.00 46.04 151 VAL B N 1
ATOM 1995 C CA . VAL B 1 160 ? 37.025 17.111 23.351 1.00 46.01 151 VAL B CA 1
ATOM 1996 C C . VAL B 1 160 ? 38.558 17.118 23.377 1.00 46.29 151 VAL B C 1
ATOM 1997 O O . VAL B 1 160 ? 39.161 17.715 24.256 1.00 45.68 151 VAL B O 1
ATOM 2001 N N . LEU B 1 161 ? 39.185 16.462 22.408 1.00 46.66 152 LEU B N 1
ATOM 2002 C CA . LEU B 1 161 ? 40.631 16.261 22.472 1.00 47.47 152 LEU B CA 1
ATOM 2003 C C . LEU B 1 161 ? 41.401 16.969 21.355 1.00 48.15 152 LEU B C 1
ATOM 2004 O O . LEU B 1 161 ? 42.599 17.228 21.490 1.00 48.63 152 LEU B O 1
ATOM 2009 N N . LYS B 1 162 ? 40.707 17.266 20.257 1.00 48.70 153 LYS B N 1
ATOM 2010 C CA . LYS B 1 162 ? 41.192 18.185 19.215 1.00 48.94 153 LYS B CA 1
ATOM 2011 C C . LYS B 1 162 ? 42.480 17.716 18.540 1.00 49.08 153 LYS B C 1
ATOM 2012 O O . LYS B 1 162 ? 43.355 18.529 18.217 1.00 49.05 153 LYS B O 1
ATOM 2018 N N . GLY B 1 163 ? 42.591 16.402 18.330 1.00 48.67 154 GLY B N 1
ATOM 2019 C CA . GLY B 1 163 ? 43.801 15.817 17.762 1.00 48.46 154 GLY B CA 1
ATOM 2020 C C . GLY B 1 163 ? 44.873 15.396 18.760 1.00 48.25 154 GLY B C 1
ATOM 2021 O O . GLY B 1 163 ? 45.971 15.016 18.353 1.00 48.56 154 GLY B O 1
ATOM 2022 N N . GLN B 1 164 ? 44.578 15.484 20.058 1.00 48.07 155 GLN B N 1
ATOM 2023 C CA . GLN B 1 164 ? 45.441 14.919 21.105 1.00 48.07 155 GLN B CA 1
ATOM 2024 C C . GLN B 1 164 ? 45.558 13.399 20.946 1.00 47.64 155 GLN B C 1
ATOM 2025 O O . GLN B 1 164 ? 46.604 12.811 21.235 1.00 47.34 155 GLN B O 1
ATOM 2031 N N . GLN B 1 165 ? 44.459 12.779 20.509 1.00 47.03 156 GLN B N 1
ATOM 2032 C CA . GLN B 1 165 ? 44.338 11.319 20.416 1.00 46.36 156 GLN B CA 1
ATOM 2033 C C . GLN B 1 165 ? 45.254 10.742 19.355 1.00 45.93 156 GLN B C 1
ATOM 2034 O O . GLN B 1 165 ? 45.623 9.572 19.422 1.00 46.00 156 GLN B O 1
ATOM 2040 N N . ASN B 1 166 ? 45.624 11.574 18.384 1.00 45.45 157 ASN B N 1
ATOM 2041 C CA . ASN B 1 166 ? 46.573 11.173 17.347 1.00 44.96 157 ASN B CA 1
ATOM 2042 C C . ASN B 1 166 ? 47.994 10.995 17.873 1.00 44.26 157 ASN B C 1
ATOM 2043 O O . ASN B 1 166 ? 48.815 10.331 17.236 1.00 44.57 157 ASN B O 1
ATOM 2048 N N . ASN B 1 167 ? 48.275 11.567 19.044 1.00 43.59 158 ASN B N 1
ATOM 2049 C CA . ASN B 1 167 ? 49.597 11.453 19.681 1.00 43.42 158 ASN B CA 1
ATOM 2050 C C . ASN B 1 167 ? 49.663 10.372 20.764 1.00 42.76 158 ASN B C 1
ATOM 2051 O O . ASN B 1 167 ? 50.685 10.232 21.465 1.00 43.30 158 ASN B O 1
ATOM 2056 N N . TRP B 1 168 ? 48.574 9.619 20.900 1.00 41.20 159 TRP B N 1
ATOM 2057 C CA . TRP B 1 168 ? 48.468 8.554 21.899 1.00 39.72 159 TRP B CA 1
ATOM 2058 C C . TRP B 1 168 ? 49.279 7.333 21.518 1.00 39.46 159 TRP B C 1
ATOM 2059 O O . TRP B 1 168 ? 49.178 6.838 20.398 1.00 38.64 159 TRP B O 1
ATOM 2070 N N . LYS B 1 169 ? 50.053 6.838 22.480 1.00 39.57 160 LYS B N 1
ATOM 2071 C CA . LYS B 1 169 ? 50.922 5.688 22.283 1.00 39.68 160 LYS B CA 1
ATOM 2072 C C . LYS B 1 169 ? 50.164 4.393 22.532 1.00 39.37 160 LYS B C 1
ATOM 2073 O O . LYS B 1 169 ? 49.339 4.334 23.449 1.00 40.16 160 LYS B O 1
ATOM 2079 N N . ARG B 1 170 ? 50.430 3.369 21.711 1.00 38.08 161 ARG B N 1
ATOM 2080 C CA . ARG B 1 170 ? 49.812 2.034 21.851 1.00 37.43 161 ARG B CA 1
ATOM 2081 C C . ARG B 1 170 ? 48.293 2.094 21.777 1.00 36.34 161 ARG B C 1
ATOM 2082 O O . ARG B 1 170 ? 47.588 1.431 22.548 1.00 36.64 161 ARG B O 1
ATOM 2090 N N . TYR B 1 171 ? 47.801 2.910 20.858 1.00 34.24 162 TYR B N 1
ATOM 2091 C CA . TYR B 1 171 ? 46.389 3.082 20.656 1.00 32.93 162 TYR B CA 1
ATOM 2092 C C . TYR B 1 171 ? 46.121 2.980 19.165 1.00 31.49 162 TYR B C 1
ATOM 2093 O O . TYR B 1 171 ? 46.698 3.714 18.362 1.00 30.54 162 TYR B O 1
ATOM 2102 N N . ASN B 1 172 ? 45.254 2.037 18.812 1.00 30.14 163 ASN B N 1
ATOM 2103 C CA . ASN B 1 172 ? 45.030 1.646 17.419 1.00 29.58 163 ASN B CA 1
ATOM 2104 C C . ASN B 1 172 ? 43.557 1.670 17.006 1.00 28.31 163 ASN B C 1
ATOM 2105 O O . ASN B 1 172 ? 42.919 0.612 16.928 1.00 27.32 163 ASN B O 1
ATOM 2110 N N . PRO B 1 173 ? 43.007 2.875 16.757 1.00 28.04 164 PRO B N 1
ATOM 2111 C CA . PRO B 1 173 ? 41.656 2.972 16.231 1.00 28.71 164 PRO B CA 1
ATOM 2112 C C . PRO B 1 173 ? 41.629 2.548 14.771 1.00 28.80 164 PRO B C 1
ATOM 2113 O O . PRO B 1 173 ? 42.595 2.789 14.035 1.00 29.19 164 PRO B O 1
ATOM 2117 N N . THR B 1 174 ? 40.552 1.891 14.380 1.00 28.53 165 THR B N 1
ATOM 2118 C CA . THR B 1 174 ? 40.331 1.501 12.989 1.00 28.63 165 THR B CA 1
ATOM 2119 C C . THR B 1 174 ? 38.847 1.393 12.723 1.00 27.92 165 THR B C 1
ATOM 2120 O O . THR B 1 174 ? 38.084 1.060 13.622 1.00 26.21 165 THR B O 1
ATOM 2124 N N . THR B 1 175 ? 38.439 1.719 11.491 1.00 28.03 166 THR B N 1
ATOM 2125 C CA . THR B 1 175 ? 37.064 1.510 11.031 1.00 28.14 166 THR B CA 1
ATOM 2126 C C . THR B 1 175 ? 36.781 0.054 10.872 1.00 26.87 166 THR B C 1
ATOM 2127 O O . THR B 1 175 ? 35.642 -0.339 10.874 1.00 26.50 166 THR B O 1
ATOM 2131 N N . LYS B 1 176 ? 37.813 -0.764 10.707 1.00 27.33 167 LYS B N 1
ATOM 2132 C CA . LYS B 1 176 ? 37.580 -2.199 10.552 1.00 27.72 167 LYS B CA 1
ATOM 2133 C C . LYS B 1 176 ? 37.045 -2.812 11.856 1.00 26.97 167 LYS B C 1
ATOM 2134 O O . LYS B 1 176 ? 37.410 -2.362 12.938 1.00 26.52 167 LYS B O 1
ATOM 2140 N N . SER B 1 177 ? 36.159 -3.794 11.737 1.00 26.87 168 SER B N 1
ATOM 2141 C CA . SER B 1 177 ? 35.662 -4.539 12.906 1.00 27.79 168 SER B CA 1
ATOM 2142 C C . SER B 1 177 ? 36.766 -5.454 13.462 1.00 27.20 168 SER B C 1
ATOM 2143 O O . SER B 1 177 ? 37.748 -5.746 12.758 1.00 27.05 168 SER B O 1
ATOM 2146 N N . TYR B 1 178 ? 36.625 -5.888 14.715 1.00 26.60 169 TYR B N 1
ATOM 2147 C CA . TYR B 1 178 ? 37.617 -6.791 15.291 1.00 26.50 169 TYR B CA 1
ATOM 2148 C C . TYR B 1 178 ? 37.681 -8.074 14.474 1.00 26.69 169 TYR B C 1
ATOM 2149 O O . TYR B 1 178 ? 38.739 -8.630 14.306 1.00 27.05 169 TYR B O 1
ATOM 2158 N N . LEU B 1 179 ? 36.549 -8.506 13.941 1.00 27.79 170 LEU B N 1
ATOM 2159 C CA . LEU B 1 179 ? 36.514 -9.722 13.146 1.00 29.54 170 LEU B CA 1
ATOM 2160 C C . LEU B 1 179 ? 37.269 -9.561 11.822 1.00 30.11 170 LEU B C 1
ATOM 2161 O O . LEU B 1 179 ? 37.966 -10.483 11.374 1.00 30.87 170 LEU B O 1
ATOM 2166 N N . GLU B 1 180 ? 37.202 -8.377 11.231 1.00 29.79 171 GLU B N 1
ATOM 2167 C CA . GLU B 1 180 ? 37.940 -8.115 10.002 1.00 30.22 171 GLU B CA 1
ATOM 2168 C C . GLU B 1 180 ? 39.422 -8.031 10.299 1.00 29.75 171 GLU B C 1
ATOM 2169 O O . GLU B 1 180 ? 40.246 -8.577 9.566 1.00 30.64 171 GLU B O 1
ATOM 2175 N N . GLU B 1 181 ? 39.759 -7.342 11.380 1.00 28.05 172 GLU B N 1
ATOM 2176 C CA . GLU B 1 181 ? 41.132 -7.192 11.776 1.00 27.76 172 GLU B CA 1
ATOM 2177 C C . GLU B 1 181 ? 41.738 -8.517 12.214 1.00 26.67 172 GLU B C 1
ATOM 2178 O O . GLU B 1 181 ? 42.889 -8.814 11.869 1.00 25.77 172 GLU B O 1
ATOM 2184 N N . PHE B 1 182 ? 40.974 -9.315 12.965 1.00 24.97 173 PHE B N 1
ATOM 2185 C CA . PHE B 1 182 ? 41.569 -10.493 13.647 1.00 24.13 173 PHE B CA 1
ATOM 2186 C C . PHE B 1 182 ? 41.065 -11.874 13.214 1.00 24.08 173 PHE B C 1
ATOM 2187 O O . PHE B 1 182 ? 41.393 -12.890 13.827 1.00 23.16 173 PHE B O 1
ATOM 2195 N N . GLU B 1 183 ? 40.295 -11.914 12.139 1.00 24.36 174 GLU B N 1
ATOM 2196 C CA . GLU B 1 183 ? 39.697 -13.156 11.646 1.00 26.15 174 GLU B CA 1
ATOM 2197 C C . GLU B 1 183 ? 40.703 -14.339 11.536 1.00 25.90 174 GLU B C 1
ATOM 2198 O O . GLU B 1 183 ? 40.423 -15.460 11.997 1.00 25.12 174 GLU B O 1
ATOM 2204 N N . SER B 1 184 ? 41.879 -14.069 10.975 1.00 26.87 175 SER B N 1
ATOM 2205 C CA . SER B 1 184 ? 42.924 -15.093 10.846 1.00 28.46 175 SER B CA 1
ATOM 2206 C C . SER B 1 184 ? 43.473 -15.621 12.184 1.00 29.44 175 SER B C 1
ATOM 2207 O O . SER B 1 184 ? 44.054 -16.709 12.232 1.00 30.05 175 SER B O 1
ATOM 2210 N N . GLN B 1 185 ? 43.265 -14.866 13.263 1.00 29.71 176 GLN B N 1
ATOM 2211 C CA . GLN B 1 185 ? 43.674 -15.284 14.597 1.00 29.22 176 GLN B CA 1
ATOM 2212 C C . GLN B 1 185 ? 42.413 -15.441 15.454 1.00 29.35 176 GLN B C 1
ATOM 2213 O O . GLN B 1 185 ? 42.440 -15.160 16.651 1.00 29.39 176 GLN B O 1
ATOM 2219 N N . LYS B 1 186 ? 41.319 -15.884 14.841 1.00 29.46 177 LYS B N 1
ATOM 2220 C CA . LYS B 1 186 ? 40.000 -15.911 15.495 1.00 30.79 177 LYS B CA 1
ATOM 2221 C C . LYS B 1 186 ? 40.022 -16.725 16.788 1.00 30.76 177 LYS B C 1
ATOM 2222 O O . LYS B 1 186 ? 39.375 -16.371 17.787 1.00 30.27 177 LYS B O 1
ATOM 2228 N N . GLU B 1 187 ? 40.774 -17.819 16.738 1.00 30.57 178 GLU B N 1
ATOM 2229 C CA . GLU B 1 187 ? 40.959 -18.724 17.870 1.00 31.75 178 GLU B CA 1
ATOM 2230 C C . GLU B 1 187 ? 41.629 -18.087 19.109 1.00 30.18 178 GLU B C 1
ATOM 2231 O O . GLU B 1 187 ? 41.563 -18.647 20.205 1.00 29.73 178 GLU B O 1
ATOM 2237 N N . LYS B 1 188 ? 42.249 -16.916 18.925 1.00 28.68 179 LYS B N 1
ATOM 2238 C CA . LYS B 1 188 ? 42.895 -16.193 20.015 1.00 27.05 179 LYS B CA 1
ATOM 2239 C C . LYS B 1 188 ? 41.985 -15.193 20.690 1.00 25.88 179 LYS B C 1
ATOM 2240 O O . LYS B 1 188 ? 42.369 -14.603 21.702 1.00 25.67 179 LYS B O 1
ATOM 2246 N N . LEU B 1 189 ? 40.789 -15.004 20.132 1.00 24.56 180 LEU B N 1
ATOM 2247 C CA . LEU B 1 189 ? 39.875 -13.965 20.568 1.00 23.15 180 LEU B CA 1
ATOM 2248 C C . LEU B 1 189 ? 39.067 -14.464 21.765 1.00 22.94 180 LEU B C 1
ATOM 2249 O O . LEU B 1 189 ? 38.596 -15.610 21.744 1.00 22.57 180 LEU B O 1
ATOM 2254 N N . VAL B 1 190 ? 38.918 -13.604 22.775 1.00 21.69 181 VAL B N 1
ATOM 2255 C CA . VAL B 1 190 ? 38.054 -13.847 23.942 1.00 21.44 181 VAL B CA 1
ATOM 2256 C C . VAL B 1 190 ? 37.250 -12.600 24.197 1.00 21.08 181 VAL B C 1
ATOM 2257 O O . VAL B 1 190 ? 37.812 -11.533 24.493 1.00 21.38 181 VAL B O 1
ATOM 2261 N N . TYR B 1 191 ? 35.931 -12.712 24.086 1.00 20.50 182 TYR B N 1
ATOM 2262 C CA . TYR B 1 191 ? 35.078 -11.561 24.306 1.00 20.30 182 TYR B CA 1
ATOM 2263 C C . TYR B 1 191 ? 34.636 -11.543 25.761 1.00 21.50 182 TYR B C 1
ATOM 2264 O O . TYR B 1 191 ? 33.944 -12.458 26.212 1.00 21.92 182 TYR B O 1
ATOM 2273 N N . LEU B 1 192 ? 35.032 -10.513 26.495 1.00 22.04 183 LEU B N 1
ATOM 2274 C CA . LEU B 1 192 ? 34.619 -10.415 27.901 1.00 23.37 183 LEU B CA 1
ATOM 2275 C C . LEU B 1 192 ? 33.165 -10.051 27.976 1.00 23.98 183 LEU B C 1
ATOM 2276 O O . LEU B 1 192 ? 32.732 -9.078 27.353 1.00 24.28 183 LEU B O 1
ATOM 2281 N N . SER B 1 193 ? 32.410 -10.835 28.737 1.00 24.98 184 SER B N 1
ATOM 2282 C CA . SER B 1 193 ? 31.009 -10.548 28.963 1.00 27.05 184 SER B CA 1
ATOM 2283 C C . SER B 1 193 ? 30.587 -11.052 30.342 1.00 28.09 184 SER B C 1
ATOM 2284 O O . SER B 1 193 ? 30.936 -12.156 30.722 1.00 28.65 184 SER B O 1
ATOM 2287 N N . ALA B 1 194 ? 29.848 -10.229 31.079 1.00 29.84 185 ALA B N 1
ATOM 2288 C CA . ALA B 1 194 ? 29.285 -10.637 32.376 1.00 31.50 185 ALA B CA 1
ATOM 2289 C C . ALA B 1 194 ? 28.365 -11.832 32.201 1.00 32.80 185 ALA B C 1
ATOM 2290 O O . ALA B 1 194 ? 28.134 -12.564 33.160 1.00 34.09 185 ALA B O 1
ATOM 2292 N N . ASP B 1 195 ? 27.865 -12.033 30.978 1.00 33.45 186 ASP B N 1
ATOM 2293 C CA . ASP B 1 195 ? 26.836 -13.033 30.696 1.00 34.69 186 ASP B CA 1
ATOM 2294 C C . ASP B 1 195 ? 27.357 -14.428 30.346 1.00 35.90 186 ASP B C 1
ATOM 2295 O O . ASP B 1 195 ? 26.565 -15.331 30.067 1.00 36.49 186 ASP B O 1
ATOM 2300 N N . SER B 1 196 ? 28.679 -14.599 30.382 1.00 36.64 187 SER B N 1
ATOM 2301 C CA . SER B 1 196 ? 29.337 -15.808 29.903 1.00 37.49 187 SER B CA 1
ATOM 2302 C C . SER B 1 196 ? 29.123 -16.988 30.849 1.00 38.45 187 SER B C 1
ATOM 2303 O O . SER B 1 196 ? 28.956 -16.799 32.047 1.00 38.40 187 SER B O 1
ATOM 2306 N N . ASP B 1 197 ? 29.141 -18.197 30.305 1.00 39.81 188 ASP B N 1
ATOM 2307 C CA . ASP B 1 197 ? 29.171 -19.397 31.151 1.00 41.70 188 ASP B CA 1
ATOM 2308 C C . ASP B 1 197 ? 30.568 -19.631 31.723 1.00 41.75 188 ASP B C 1
ATOM 2309 O O . ASP B 1 197 ? 30.723 -20.390 32.670 1.00 41.77 188 ASP B O 1
ATOM 2314 N N . ASN B 1 198 ? 31.571 -18.957 31.153 1.00 41.60 189 ASN B N 1
ATOM 2315 C CA . ASN B 1 198 ? 32.976 -19.187 31.498 1.00 41.51 189 ASN B CA 1
ATOM 2316 C C . ASN B 1 198 ? 33.527 -18.091 32.387 1.00 41.18 189 ASN B C 1
ATOM 2317 O O . ASN B 1 198 ? 33.202 -16.914 32.215 1.00 40.87 189 ASN B O 1
ATOM 2322 N N . THR B 1 199 ? 34.367 -18.481 33.343 1.00 40.67 190 THR B N 1
ATOM 2323 C CA . THR B 1 199 ? 34.998 -17.518 34.225 1.00 40.39 190 THR B CA 1
ATOM 2324 C C . THR B 1 199 ? 36.486 -17.456 33.889 1.00 40.77 190 THR B C 1
ATOM 2325 O O . THR B 1 199 ? 37.135 -18.497 33.769 1.00 41.40 190 THR B O 1
ATOM 2329 N N . ILE B 1 200 ? 37.006 -16.243 33.701 1.00 40.70 191 ILE B N 1
ATOM 2330 C CA . ILE B 1 200 ? 38.448 -16.025 33.501 1.00 40.61 191 ILE B CA 1
ATOM 2331 C C . ILE B 1 200 ? 39.250 -16.256 34.770 1.00 40.88 191 ILE B C 1
ATOM 2332 O O . ILE B 1 200 ? 38.964 -15.650 35.799 1.00 40.16 191 ILE B O 1
ATOM 2337 N N . THR B 1 201 ? 40.260 -17.123 34.697 1.00 41.24 192 THR B N 1
ATOM 2338 C CA . THR B 1 201 ? 41.188 -17.253 35.813 1.00 41.58 192 THR B CA 1
ATOM 2339 C C . THR B 1 201 ? 42.570 -16.662 35.595 1.00 41.32 192 THR B C 1
ATOM 2340 O O . THR B 1 201 ? 43.148 -16.096 36.523 1.00 41.91 192 THR B O 1
ATOM 2344 N N . GLU B 1 202 ? 43.085 -16.785 34.373 1.00 40.87 193 GLU B N 1
ATOM 2345 C CA . GLU B 1 202 ? 44.371 -16.199 33.989 1.00 40.89 193 GLU B CA 1
ATOM 2346 C C . GLU B 1 202 ? 44.188 -15.535 32.627 1.00 39.89 193 GLU B C 1
ATOM 2347 O O . GLU B 1 202 ? 43.321 -15.953 31.843 1.00 40.18 193 GLU B O 1
ATOM 2353 N N . LEU B 1 203 ? 44.989 -14.505 32.355 1.00 38.51 194 LEU B N 1
ATOM 2354 C CA . LEU B 1 203 ? 45.056 -13.910 31.021 1.00 37.25 194 LEU B CA 1
ATOM 2355 C C . LEU B 1 203 ? 46.219 -14.523 30.250 1.00 36.65 194 LEU B C 1
ATOM 2356 O O . LEU B 1 203 ? 47.337 -14.590 30.753 1.00 36.75 194 LEU B O 1
ATOM 2361 N N . ASP B 1 204 ? 45.937 -14.999 29.042 1.00 36.18 195 ASP B N 1
ATOM 2362 C CA . ASP B 1 204 ? 46.954 -15.510 28.141 1.00 35.42 195 ASP B CA 1
ATOM 2363 C C . ASP B 1 204 ? 47.458 -14.328 27.333 1.00 34.87 195 ASP B C 1
ATOM 2364 O O . ASP B 1 204 ? 46.695 -13.650 26.653 1.00 33.49 195 ASP B O 1
ATOM 2369 N N . GLU B 1 205 ? 48.757 -14.073 27.429 1.00 34.81 196 GLU B N 1
ATOM 2370 C CA . GLU B 1 205 ? 49.316 -12.865 26.852 1.00 34.49 196 GLU B CA 1
ATOM 2371 C C . GLU B 1 205 ? 49.554 -12.983 25.356 1.00 33.93 196 GLU B C 1
ATOM 2372 O O . GLU B 1 205 ? 49.984 -12.021 24.720 1.00 34.22 196 GLU B O 1
ATOM 2378 N N . ASP B 1 206 ? 49.254 -14.157 24.809 1.00 32.89 197 ASP B N 1
ATOM 2379 C CA . ASP B 1 206 ? 49.193 -14.354 23.361 1.00 32.65 197 ASP B CA 1
ATOM 2380 C C . ASP B 1 206 ? 47.736 -14.294 22.846 1.00 31.23 197 ASP B C 1
ATOM 2381 O O . ASP B 1 206 ? 47.467 -14.519 21.657 1.00 30.69 197 ASP B O 1
ATOM 2386 N N . LYS B 1 207 ? 46.799 -13.968 23.747 1.00 29.01 198 LYS B N 1
ATOM 2387 C CA . LYS B 1 207 ? 45.409 -13.879 23.361 1.00 27.22 198 LYS B CA 1
ATOM 2388 C C . LYS B 1 207 ? 44.957 -12.417 23.187 1.00 25.48 198 LYS B C 1
ATOM 2389 O O . LYS B 1 207 ? 45.703 -11.474 23.501 1.00 25.58 198 LYS B O 1
ATOM 2395 N N . ILE B 1 208 ? 43.743 -12.257 22.670 1.00 23.56 199 ILE B N 1
ATOM 2396 C CA . ILE B 1 208 ? 43.183 -10.951 22.306 1.00 21.95 199 ILE B CA 1
ATOM 2397 C C . ILE B 1 208 ? 41.811 -10.816 22.950 1.00 21.02 199 ILE B C 1
ATOM 2398 O O . ILE B 1 208 ? 40.868 -11.471 22.572 1.00 21.88 199 ILE B O 1
ATOM 2403 N N . TYR B 1 209 ? 41.718 -9.951 23.929 1.00 21.84 200 TYR B N 1
ATOM 2404 C CA . TYR B 1 209 ? 40.512 -9.830 24.758 1.00 21.87 200 TYR B CA 1
ATOM 2405 C C . TYR B 1 209 ? 39.724 -8.593 24.354 1.00 20.64 200 TYR B C 1
ATOM 2406 O O . TYR B 1 209 ? 40.270 -7.486 24.316 1.00 19.60 200 TYR B O 1
ATOM 2415 N N . ILE B 1 210 ? 38.438 -8.786 24.104 1.00 19.87 201 ILE B N 1
ATOM 2416 C CA . ILE B 1 210 ? 37.572 -7.729 23.610 1.00 19.89 201 ILE B CA 1
ATOM 2417 C C . ILE B 1 210 ? 36.664 -7.210 24.730 1.00 20.35 201 ILE B C 1
ATOM 2418 O O . ILE B 1 210 ? 36.037 -7.991 25.461 1.00 20.76 201 ILE B O 1
ATOM 2423 N N . ILE B 1 211 ? 36.624 -5.886 24.866 1.00 20.50 202 ILE B N 1
ATOM 2424 C CA . ILE B 1 211 ? 35.618 -5.223 25.696 1.00 21.18 202 ILE B CA 1
ATOM 2425 C C . ILE B 1 211 ? 34.567 -4.540 24.811 1.00 21.45 202 ILE B C 1
ATOM 2426 O O . ILE B 1 211 ? 34.906 -3.822 23.844 1.00 22.21 202 ILE B O 1
ATOM 2431 N N . GLY B 1 212 ? 33.296 -4.767 25.140 1.00 21.82 203 GLY B N 1
ATOM 2432 C CA . GLY B 1 212 ? 32.167 -4.098 24.480 1.00 21.18 203 GLY B CA 1
ATOM 2433 C C . GLY B 1 212 ? 32.230 -2.614 24.793 1.00 22.16 203 GLY B C 1
ATOM 2434 O O . GLY B 1 212 ? 32.181 -2.217 25.954 1.00 21.88 203 GLY B O 1
ATOM 2435 N N . ALA B 1 213 ? 32.356 -1.780 23.758 1.00 22.00 204 ALA B N 1
ATOM 2436 C CA . ALA B 1 213 ? 32.485 -0.353 23.995 1.00 22.75 204 ALA B CA 1
ATOM 2437 C C . ALA B 1 213 ? 31.082 0.225 23.942 1.00 23.92 204 ALA B C 1
ATOM 2438 O O . ALA B 1 213 ? 30.628 0.686 22.907 1.00 23.46 204 ALA B O 1
ATOM 2440 N N . ILE B 1 214 ? 30.377 0.124 25.063 1.00 25.06 205 ILE B N 1
ATOM 2441 C CA . ILE B 1 214 ? 28.975 0.548 25.141 1.00 26.20 205 ILE B CA 1
ATOM 2442 C C . ILE B 1 214 ? 28.617 0.904 26.578 1.00 27.29 205 ILE B C 1
ATOM 2443 O O . ILE B 1 214 ? 29.017 0.210 27.513 1.00 27.29 205 ILE B O 1
ATOM 2448 N N . VAL B 1 215 ? 27.868 1.987 26.725 1.00 28.19 206 VAL B N 1
ATOM 2449 C CA . VAL B 1 215 ? 27.400 2.492 28.006 1.00 29.16 206 VAL B CA 1
ATOM 2450 C C . VAL B 1 215 ? 25.895 2.344 27.910 1.00 30.26 206 VAL B C 1
ATOM 2451 O O . VAL B 1 215 ? 25.222 3.106 27.202 1.00 30.91 206 VAL B O 1
ATOM 2455 N N . ASP B 1 216 ? 25.364 1.332 28.577 1.00 30.96 207 ASP B N 1
ATOM 2456 C CA . ASP B 1 216 ? 23.957 1.040 28.428 1.00 32.53 207 ASP B CA 1
ATOM 2457 C C . ASP B 1 216 ? 23.304 0.709 29.759 1.00 33.63 207 ASP B C 1
ATOM 2458 O O . ASP B 1 216 ? 22.154 0.265 29.778 1.00 33.62 207 ASP B O 1
ATOM 2463 N N . LYS B 1 217 ? 24.057 0.878 30.851 1.00 35.07 208 LYS B N 1
ATOM 2464 C CA . LYS B 1 217 ? 23.649 0.392 32.187 1.00 36.80 208 LYS B CA 1
ATOM 2465 C C . LYS B 1 217 ? 23.033 -0.994 32.128 1.00 37.74 208 LYS B C 1
ATOM 2466 O O . LYS B 1 217 ? 22.050 -1.280 32.817 1.00 38.42 208 LYS B O 1
ATOM 2472 N N . ASN B 1 218 ? 23.617 -1.853 31.288 1.00 37.92 209 ASN B N 1
ATOM 2473 C CA . ASN B 1 218 ? 23.152 -3.227 31.086 1.00 37.82 209 ASN B CA 1
ATOM 2474 C C . ASN B 1 218 ? 21.707 -3.443 30.593 1.00 37.83 209 ASN B C 1
ATOM 2475 O O . ASN B 1 218 ? 21.178 -4.555 30.686 1.00 37.33 209 ASN B O 1
ATOM 2480 N N . ARG B 1 219 ? 21.071 -2.418 30.034 1.00 38.09 210 ARG B N 1
ATOM 2481 C CA . ARG B 1 219 ? 19.718 -2.645 29.516 1.00 38.14 210 ARG B CA 1
ATOM 2482 C C . ARG B 1 219 ? 19.682 -3.661 28.372 1.00 38.04 210 ARG B C 1
ATOM 2483 O O . ARG B 1 219 ? 18.680 -4.338 28.179 1.00 37.93 210 ARG B O 1
ATOM 2491 N N . TYR B 1 220 ? 20.780 -3.779 27.626 1.00 37.66 211 TYR B N 1
ATOM 2492 C CA . TYR B 1 220 ? 20.828 -4.759 26.554 1.00 37.47 211 TYR B CA 1
ATOM 2493 C C . TYR B 1 220 ? 21.471 -6.061 27.055 1.00 37.57 211 TYR B C 1
ATOM 2494 O O . TYR B 1 220 ? 22.628 -6.354 26.752 1.00 38.50 211 TYR B O 1
ATOM 2503 N N . LYS B 1 221 ? 20.724 -6.838 27.833 1.00 37.50 212 LYS B N 1
ATOM 2504 C CA . LYS B 1 221 ? 21.226 -8.116 28.363 1.00 36.87 212 LYS B CA 1
ATOM 2505 C C . LYS B 1 221 ? 21.695 -9.037 27.250 1.00 35.58 212 LYS B C 1
ATOM 2506 O O . LYS B 1 221 ? 21.040 -9.165 26.230 1.00 34.80 212 LYS B O 1
ATOM 2512 N N . ASN B 1 222 ? 22.839 -9.678 27.476 1.00 34.81 213 ASN B N 1
ATOM 2513 C CA . ASN B 1 222 ? 23.454 -10.621 26.551 1.00 33.80 213 ASN B CA 1
ATOM 2514 C C . ASN B 1 222 ? 23.852 -10.024 25.208 1.00 32.02 213 ASN B C 1
ATOM 2515 O O . ASN B 1 222 ? 24.122 -10.775 24.276 1.00 32.63 213 ASN B O 1
ATOM 2520 N N . LEU B 1 223 ? 23.896 -8.698 25.095 1.00 29.84 214 LEU B N 1
ATOM 2521 C CA . LEU B 1 223 ? 24.294 -8.079 23.813 1.00 29.11 214 LEU B CA 1
ATOM 2522 C C . LEU B 1 223 ? 25.629 -8.614 23.295 1.00 28.33 214 LEU B C 1
ATOM 2523 O O . LEU B 1 223 ? 25.707 -9.161 22.202 1.00 28.42 214 LEU B O 1
ATOM 2528 N N . CYS B 1 224 ? 26.676 -8.465 24.090 1.00 28.30 215 CYS B N 1
ATOM 2529 C CA . CYS B 1 224 ? 28.020 -8.929 23.686 1.00 27.85 215 CYS B CA 1
ATOM 2530 C C . CYS B 1 224 ? 28.170 -10.446 23.714 1.00 27.55 215 CYS B C 1
ATOM 2531 O O . CYS B 1 224 ? 28.884 -11.012 22.895 1.00 25.91 215 CYS B O 1
ATOM 2534 N N . GLN B 1 225 ? 27.472 -11.098 24.647 1.00 27.46 216 GLN B N 1
ATOM 2535 C CA . GLN B 1 225 ? 27.535 -12.548 24.769 1.00 28.29 216 GLN B CA 1
ATOM 2536 C C . GLN B 1 225 ? 26.971 -13.247 23.532 1.00 27.94 216 GLN B C 1
ATOM 2537 O O . GLN B 1 225 ? 27.567 -14.211 23.033 1.00 28.07 216 GLN B O 1
ATOM 2543 N N . ASN B 1 226 ? 25.835 -12.755 23.033 1.00 27.56 217 ASN B N 1
ATOM 2544 C CA . ASN B 1 226 ? 25.244 -13.263 21.796 1.00 27.88 217 ASN B CA 1
ATOM 2545 C C . ASN B 1 226 ? 26.120 -12.932 20.610 1.00 27.49 217 ASN B C 1
ATOM 2546 O O . ASN B 1 226 ? 26.364 -13.787 19.766 1.00 28.29 217 ASN B O 1
ATOM 2551 N N . LYS B 1 227 ? 26.581 -11.684 20.529 1.00 27.67 218 LYS B N 1
ATOM 2552 C CA . LYS B 1 227 ? 27.430 -11.277 19.400 1.00 26.68 218 LYS B CA 1
ATOM 2553 C C . LYS B 1 227 ? 28.586 -12.256 19.224 1.00 27.52 218 LYS B C 1
ATOM 2554 O O . LYS B 1 227 ? 28.808 -12.788 18.121 1.00 26.96 218 LYS B O 1
ATOM 2560 N N . ALA B 1 228 ? 29.332 -12.474 20.309 1.00 27.41 219 ALA B N 1
ATOM 2561 C CA . ALA B 1 228 ? 30.517 -13.325 20.262 1.00 27.93 219 ALA B CA 1
ATOM 2562 C C . ALA B 1 228 ? 30.160 -14.791 19.960 1.00 28.82 219 ALA B C 1
ATOM 2563 O O . ALA B 1 228 ? 30.795 -15.426 19.103 1.00 28.73 219 ALA B O 1
ATOM 2565 N N . SER B 1 229 ? 29.146 -15.320 20.652 1.00 29.77 220 SER B N 1
ATOM 2566 C CA . SER B 1 229 ? 28.736 -16.718 20.461 1.00 31.46 220 SER B CA 1
ATOM 2567 C C . SER B 1 229 ? 28.346 -17.008 19.012 1.00 31.77 220 SER B C 1
ATOM 2568 O O . SER B 1 229 ? 28.829 -17.978 18.421 1.00 31.96 220 SER B O 1
ATOM 2571 N N . GLU B 1 230 ? 27.505 -16.153 18.436 1.00 31.74 221 GLU B N 1
ATOM 2572 C CA . GLU B 1 230 ? 27.088 -16.324 17.041 1.00 32.70 221 GLU B CA 1
ATOM 2573 C C . GLU B 1 230 ? 28.244 -16.229 16.052 1.00 32.35 221 GLU B C 1
ATOM 2574 O O . GLU B 1 230 ? 28.205 -16.806 14.956 1.00 32.37 221 GLU B O 1
ATOM 2580 N N . GLN B 1 231 ? 29.302 -15.533 16.451 1.00 32.63 222 GLN B N 1
ATOM 2581 C CA . GLN B 1 231 ? 30.528 -15.505 15.652 1.00 32.45 222 GLN B CA 1
ATOM 2582 C C . GLN B 1 231 ? 31.430 -16.724 15.857 1.00 32.81 222 GLN B C 1
ATOM 2583 O O . GLN B 1 231 ? 32.433 -16.873 15.139 1.00 33.60 222 GLN B O 1
ATOM 2589 N N . GLY B 1 232 ? 31.092 -17.581 16.823 1.00 32.47 223 GLY B N 1
ATOM 2590 C CA . GLY B 1 232 ? 31.949 -18.733 17.179 1.00 32.03 223 GLY B CA 1
ATOM 2591 C C . GLY B 1 232 ? 33.204 -18.292 17.920 1.00 31.72 223 GLY B C 1
ATOM 2592 O O . GLY B 1 232 ? 34.278 -18.892 17.791 1.00 31.17 223 GLY B O 1
ATOM 2593 N N . ILE B 1 233 ? 33.061 -17.223 18.695 1.00 30.83 224 ILE B N 1
ATOM 2594 C CA . ILE B 1 233 ? 34.146 -16.686 19.496 1.00 30.09 224 ILE B CA 1
ATOM 2595 C C . ILE B 1 233 ? 33.862 -16.969 20.975 1.00 29.79 224 ILE B C 1
ATOM 2596 O O . ILE B 1 233 ? 32.727 -16.818 21.443 1.00 28.69 224 ILE B O 1
ATOM 2601 N N . LYS B 1 234 ? 34.915 -17.349 21.689 1.00 29.14 225 LYS B N 1
ATOM 2602 C CA . LYS B 1 234 ? 34.839 -17.657 23.091 1.00 29.75 225 LYS B CA 1
ATOM 2603 C C . LYS B 1 234 ? 34.499 -16.412 23.907 1.00 28.97 225 LYS B C 1
ATOM 2604 O O . LYS B 1 234 ? 35.021 -15.326 23.647 1.00 28.19 225 LYS B O 1
ATOM 2610 N N . THR B 1 235 ? 33.586 -16.542 24.862 1.00 28.59 226 THR B N 1
ATOM 2611 C CA . THR B 1 235 ? 33.372 -15.446 25.825 1.00 29.29 226 THR B CA 1
ATOM 2612 C C . THR B 1 235 ? 33.866 -15.866 27.217 1.00 29.38 226 THR B C 1
ATOM 2613 O O . THR B 1 235 ? 34.120 -17.044 27.442 1.00 29.07 226 THR B O 1
ATOM 2617 N N . ALA B 1 236 ? 33.994 -14.908 28.138 1.00 29.44 227 ALA B N 1
ATOM 2618 C CA . ALA B 1 236 ? 34.339 -15.215 29.542 1.00 30.40 227 ALA B CA 1
ATOM 2619 C C . ALA B 1 236 ? 34.040 -14.036 30.434 1.00 30.30 227 ALA B C 1
ATOM 2620 O O . ALA B 1 236 ? 34.106 -12.904 29.990 1.00 30.46 227 ALA B O 1
ATOM 2622 N N . LYS B 1 237 ? 33.717 -14.298 31.700 1.00 31.85 228 LYS B N 1
ATOM 2623 C CA . LYS B 1 237 ? 33.449 -13.229 32.657 1.00 32.65 228 LYS B CA 1
ATOM 2624 C C . LYS B 1 237 ? 34.590 -13.065 33.642 1.00 33.63 228 LYS B C 1
ATOM 2625 O O . LYS B 1 237 ? 35.360 -13.996 33.882 1.00 33.75 228 LYS B O 1
ATOM 2631 N N . LEU B 1 238 ? 34.704 -11.872 34.206 1.00 34.65 229 LEU B N 1
ATOM 2632 C CA . LEU B 1 238 ? 35.685 -11.622 35.239 1.00 37.06 229 LEU B CA 1
ATOM 2633 C C . LEU B 1 238 ? 35.251 -12.347 36.516 1.00 38.85 229 LEU B C 1
ATOM 2634 O O . LEU B 1 238 ? 34.057 -12.366 36.824 1.00 38.50 229 LEU B O 1
ATOM 2639 N N . PRO B 1 239 ? 36.209 -12.950 37.251 1.00 41.41 230 PRO B N 1
ATOM 2640 C CA . PRO B 1 239 ? 35.856 -13.630 38.520 1.00 43.49 230 PRO B CA 1
ATOM 2641 C C . PRO B 1 239 ? 35.579 -12.580 39.597 1.00 45.80 230 PRO B C 1
ATOM 2642 O O . PRO B 1 239 ? 36.348 -12.435 40.554 1.00 46.14 230 PRO B O 1
ATOM 2646 N N . ILE B 1 240 ? 34.481 -11.856 39.413 1.00 48.70 231 ILE B N 1
ATOM 2647 C CA . ILE B 1 240 ? 34.199 -10.635 40.161 1.00 51.73 231 ILE B CA 1
ATOM 2648 C C . ILE B 1 240 ? 32.829 -10.681 40.834 1.00 53.83 231 ILE B C 1
ATOM 2649 O O . ILE B 1 240 ? 32.455 -9.759 41.569 1.00 54.65 231 ILE B O 1
ATOM 2654 N N . ASP B 1 241 ? 32.081 -11.748 40.572 1.00 56.60 232 ASP B N 1
ATOM 2655 C CA . ASP B 1 241 ? 30.736 -11.900 41.126 1.00 59.17 232 ASP B CA 1
ATOM 2656 C C . ASP B 1 241 ? 30.714 -11.635 42.635 1.00 60.49 232 ASP B C 1
ATOM 2657 O O . ASP B 1 241 ? 29.929 -10.815 43.114 1.00 60.76 232 ASP B O 1
ATOM 2662 N N . GLU B 1 242 ? 31.619 -12.293 43.361 1.00 62.35 233 GLU B N 1
ATOM 2663 C CA . GLU B 1 242 ? 31.699 -12.204 44.825 1.00 63.89 233 GLU B CA 1
ATOM 2664 C C . GLU B 1 242 ? 31.949 -10.789 45.364 1.00 64.92 233 GLU B C 1
ATOM 2665 O O . GLU B 1 242 ? 31.978 -10.584 46.582 1.00 65.37 233 GLU B O 1
ATOM 2667 N N . TYR B 1 243 ? 32.100 -9.817 44.464 1.00 66.04 234 TYR B N 1
ATOM 2668 C CA . TYR B 1 243 ? 32.552 -8.471 44.836 1.00 67.02 234 TYR B CA 1
ATOM 2669 C C . TYR B 1 243 ? 31.569 -7.311 44.565 1.00 67.42 234 TYR B C 1
ATOM 2670 O O . TYR B 1 243 ? 31.655 -6.266 45.218 1.00 67.45 234 TYR B O 1
ATOM 2679 N N . ILE B 1 244 ? 30.645 -7.502 43.617 1.00 67.75 235 ILE B N 1
ATOM 2680 C CA . ILE B 1 244 ? 29.690 -6.463 43.188 1.00 68.11 235 ILE B CA 1
ATOM 2681 C C . ILE B 1 244 ? 29.327 -5.469 44.297 1.00 68.24 235 ILE B C 1
ATOM 2682 O O . ILE B 1 244 ? 28.759 -5.844 45.328 1.00 68.63 235 ILE B O 1
ATOM 2687 N N . LYS B 1 250 ? 26.155 -3.373 40.034 1.00 46.77 241 LYS B N 1
ATOM 2688 C CA . LYS B 1 250 ? 25.372 -3.591 38.813 1.00 46.82 241 LYS B CA 1
ATOM 2689 C C . LYS B 1 250 ? 26.209 -4.331 37.747 1.00 46.51 241 LYS B C 1
ATOM 2690 O O . LYS B 1 250 ? 26.155 -5.568 37.649 1.00 47.15 241 LYS B O 1
ATOM 2692 N N . ILE B 1 251 ? 26.962 -3.571 36.946 1.00 45.43 242 ILE B N 1
ATOM 2693 C CA . ILE B 1 251 ? 28.057 -4.107 36.118 1.00 43.77 242 ILE B CA 1
ATOM 2694 C C . ILE B 1 251 ? 29.161 -3.074 35.944 1.00 41.89 242 ILE B C 1
ATOM 2695 O O . ILE B 1 251 ? 28.979 -1.874 36.204 1.00 42.16 242 ILE B O 1
ATOM 2700 N N . LEU B 1 252 ? 30.296 -3.552 35.461 1.00 39.13 243 LEU B N 1
ATOM 2701 C CA . LEU B 1 252 ? 31.475 -2.736 35.320 1.00 36.83 243 LEU B CA 1
ATOM 2702 C C . LEU B 1 252 ? 31.429 -1.905 34.056 1.00 35.13 243 LEU B C 1
ATOM 2703 O O . LEU B 1 252 ? 30.890 -2.347 33.040 1.00 34.68 243 LEU B O 1
ATOM 2708 N N . THR B 1 253 ? 32.013 -0.711 34.130 1.00 33.22 244 THR B N 1
ATOM 2709 C CA . THR B 1 253 ? 32.191 0.147 32.975 1.00 31.97 244 THR B CA 1
ATOM 2710 C C . THR B 1 253 ? 33.355 -0.352 32.111 1.00 30.50 244 THR B C 1
ATOM 2711 O O . THR B 1 253 ? 34.222 -1.103 32.579 1.00 28.92 244 THR B O 1
ATOM 2715 N N . VAL B 1 254 ? 33.365 0.109 30.861 1.00 29.17 245 VAL B N 1
ATOM 2716 C CA . VAL B 1 254 ? 34.477 -0.116 29.947 1.00 28.06 245 VAL B CA 1
ATOM 2717 C C . VAL B 1 254 ? 35.828 0.130 30.628 1.00 27.93 245 VAL B C 1
ATOM 2718 O O . VAL B 1 254 ? 36.686 -0.766 30.614 1.00 27.46 245 VAL B O 1
ATOM 2722 N N . ASN B 1 255 ? 36.028 1.312 31.230 1.00 26.85 246 ASN B N 1
ATOM 2723 C CA . ASN B 1 255 ? 37.347 1.610 31.818 1.00 27.63 246 ASN B CA 1
ATOM 2724 C C . ASN B 1 255 ? 37.659 0.805 33.085 1.00 27.11 246 ASN B C 1
ATOM 2725 O O . ASN B 1 255 ? 38.811 0.461 33.334 1.00 26.90 246 ASN B O 1
ATOM 2730 N N . GLN B 1 256 ? 36.632 0.446 33.844 1.00 26.44 247 GLN B N 1
ATOM 2731 C CA . GLN B 1 256 ? 36.857 -0.403 34.994 1.00 26.63 247 GLN B CA 1
ATOM 2732 C C . GLN B 1 256 ? 37.356 -1.768 34.554 1.00 25.97 247 GLN B C 1
ATOM 2733 O O . GLN B 1 256 ? 38.316 -2.312 35.124 1.00 25.9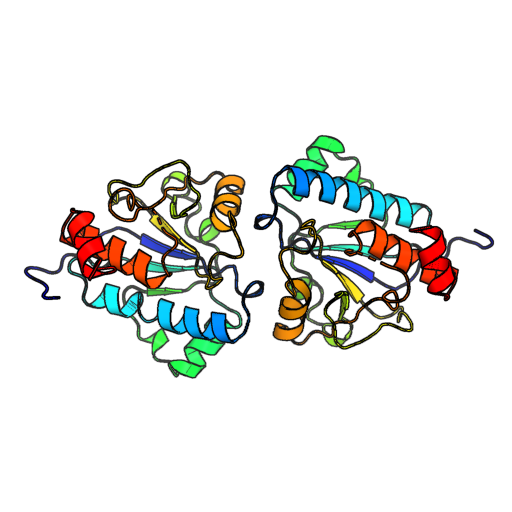1 247 GLN B O 1
ATOM 2739 N N . VAL B 1 257 ? 36.694 -2.342 33.552 1.00 25.56 248 VAL B N 1
ATOM 2740 C CA . VAL B 1 257 ? 37.134 -3.637 33.040 1.00 24.67 248 VAL B CA 1
ATOM 2741 C C . VAL B 1 257 ? 38.585 -3.560 32.552 1.00 25.18 248 VAL B C 1
ATOM 2742 O O . VAL B 1 257 ? 39.406 -4.407 32.910 1.00 24.67 248 VAL B O 1
ATOM 2746 N N . PHE B 1 258 ? 38.894 -2.546 31.741 1.00 25.08 249 PHE B N 1
ATOM 2747 C CA . PHE B 1 258 ? 40.267 -2.383 31.228 1.00 25.81 249 PHE B CA 1
ATOM 2748 C C . PHE B 1 258 ? 41.342 -2.220 32.349 1.00 26.42 249 PHE B C 1
ATOM 2749 O O . PHE B 1 258 ? 42.373 -2.873 32.327 1.00 26.27 249 PHE B O 1
ATOM 2757 N N . GLU B 1 259 ? 41.094 -1.319 33.291 1.00 27.78 250 GLU B N 1
ATOM 2758 C CA . GLU B 1 259 ? 42.011 -1.074 34.433 1.00 29.18 250 GLU B CA 1
ATOM 2759 C C . GLU B 1 259 ? 42.239 -2.346 35.269 1.00 28.99 250 GLU B C 1
ATOM 2760 O O . GLU B 1 259 ? 43.352 -2.601 35.733 1.00 30.17 250 GLU B O 1
ATOM 2766 N N . ILE B 1 260 ? 41.183 -3.141 35.437 1.00 28.94 251 ILE B N 1
ATOM 2767 C CA . ILE B 1 260 ? 41.262 -4.408 36.179 1.00 28.74 251 ILE B CA 1
ATOM 2768 C C . ILE B 1 260 ? 42.183 -5.382 35.473 1.00 29.21 251 ILE B C 1
ATOM 2769 O O . ILE B 1 260 ? 43.060 -5.985 36.116 1.00 29.24 251 ILE B O 1
ATOM 2774 N N . LEU B 1 261 ? 41.987 -5.528 34.159 1.00 28.68 252 LEU B N 1
ATOM 2775 C CA . LEU B 1 261 ? 42.836 -6.360 33.324 1.00 28.69 252 LEU B CA 1
ATOM 2776 C C . LEU B 1 261 ? 44.289 -5.925 33.429 1.00 29.43 252 LEU B C 1
ATOM 2777 O O . LEU B 1 261 ? 45.190 -6.770 33.558 1.00 29.55 252 LEU B O 1
ATOM 2782 N N . SER B 1 262 ? 44.505 -4.613 33.346 1.00 29.55 253 SER B N 1
ATOM 2783 C CA . SER B 1 262 ? 45.833 -4.031 33.384 1.00 30.37 253 SER B CA 1
ATOM 2784 C C . SER B 1 262 ? 46.518 -4.318 34.713 1.00 31.15 253 SER B C 1
ATOM 2785 O O . SER B 1 262 ? 47.698 -4.671 34.739 1.00 31.09 253 SER B O 1
ATOM 2788 N N . LEU B 1 263 ? 45.772 -4.175 35.810 1.00 31.56 254 LEU B N 1
ATOM 2789 C CA . LEU B 1 263 ? 46.327 -4.433 37.142 1.00 32.54 254 LEU B CA 1
ATOM 2790 C C . LEU B 1 263 ? 46.574 -5.918 37.405 1.00 33.23 254 LEU B C 1
ATOM 2791 O O . LEU B 1 263 ? 47.457 -6.276 38.192 1.00 33.70 254 LEU B O 1
ATOM 2796 N N . TRP B 1 264 ? 45.823 -6.793 36.746 1.00 33.70 255 TRP B N 1
ATOM 2797 C CA . TRP B 1 264 ? 46.109 -8.218 36.877 1.00 34.29 255 TRP B CA 1
ATOM 2798 C C . TRP B 1 264 ? 47.454 -8.576 36.260 1.00 35.13 255 TRP B C 1
ATOM 2799 O O . TRP B 1 264 ? 48.148 -9.470 36.754 1.00 35.04 255 TRP B O 1
ATOM 2810 N N . LEU B 1 265 ? 47.815 -7.909 35.163 1.00 35.75 256 LEU B N 1
ATOM 2811 C CA . LEU B 1 265 ? 49.119 -8.147 34.552 1.00 36.48 256 LEU B CA 1
ATOM 2812 C C . LEU B 1 265 ? 50.241 -7.832 35.558 1.00 38.11 256 LEU B C 1
ATOM 2813 O O . LEU B 1 265 ? 51.247 -8.529 35.613 1.00 37.74 256 LEU B O 1
ATOM 2818 N N . GLU B 1 266 ? 50.028 -6.790 36.362 1.00 39.41 257 GLU B N 1
ATOM 2819 C CA . GLU B 1 266 ? 50.973 -6.398 37.398 1.00 40.99 257 GLU B CA 1
ATOM 2820 C C . GLU B 1 266 ? 50.924 -7.333 38.616 1.00 41.49 257 GLU B C 1
ATOM 2821 O O . GLU B 1 266 ? 51.962 -7.790 39.071 1.00 42.00 257 GLU B O 1
ATOM 2827 N N . TYR B 1 267 ? 49.726 -7.629 39.127 1.00 41.58 258 TYR B N 1
ATOM 2828 C CA . TYR B 1 267 ? 49.578 -8.359 40.393 1.00 41.61 258 TYR B CA 1
ATOM 2829 C C . TYR B 1 267 ? 49.400 -9.862 40.240 1.00 41.58 258 TYR B C 1
ATOM 2830 O O . TYR B 1 267 ? 49.777 -10.631 41.142 1.00 41.23 258 TYR B O 1
ATOM 2839 N N . ARG B 1 268 ? 48.798 -10.269 39.121 1.00 40.70 259 ARG B N 1
ATOM 2840 C CA . ARG B 1 268 ? 48.353 -11.663 38.882 1.00 40.67 259 ARG B CA 1
ATOM 2841 C C . ARG B 1 268 ? 47.391 -12.160 39.986 1.00 39.98 259 ARG B C 1
ATOM 2842 O O . ARG B 1 268 ? 47.336 -13.349 40.310 1.00 39.83 259 ARG B O 1
ATOM 2850 N N . ASP B 1 269 ? 46.629 -11.221 40.534 1.00 39.65 260 ASP B N 1
ATOM 2851 C CA . ASP B 1 269 ? 45.762 -11.448 41.686 1.00 39.54 260 ASP B CA 1
ATOM 2852 C C . ASP B 1 269 ? 44.507 -10.649 41.384 1.00 38.99 260 ASP B C 1
ATOM 2853 O O . ASP B 1 269 ? 44.545 -9.424 41.360 1.00 39.09 260 ASP B O 1
ATOM 2858 N N . TRP B 1 270 ? 43.403 -11.340 41.132 1.00 39.47 261 TRP B N 1
ATOM 2859 C CA . TRP B 1 270 ? 42.158 -10.660 40.771 1.00 39.74 261 TRP B CA 1
ATOM 2860 C C . TRP B 1 270 ? 41.670 -9.800 41.932 1.00 40.48 261 TRP B C 1
ATOM 2861 O O . TRP B 1 270 ? 41.446 -8.592 41.767 1.00 40.42 261 TRP B O 1
ATOM 2872 N N . GLU B 1 271 ? 41.542 -10.408 43.110 1.00 41.42 262 GLU B N 1
ATOM 2873 C CA . GLU B 1 271 ? 41.138 -9.672 44.308 1.00 42.43 262 GLU B CA 1
ATOM 2874 C C . GLU B 1 271 ? 41.871 -8.336 44.436 1.00 42.25 262 GLU B C 1
ATOM 2875 O O . GLU B 1 271 ? 41.222 -7.308 44.594 1.00 42.18 262 GLU B O 1
ATOM 2881 N N . LYS B 1 272 ? 43.208 -8.364 44.353 1.00 42.09 263 LYS B N 1
ATOM 2882 C CA . LYS B 1 272 ? 44.041 -7.155 44.432 1.00 41.98 263 LYS B CA 1
ATOM 2883 C C . LYS B 1 272 ? 43.744 -6.116 43.331 1.00 41.91 263 LYS B C 1
ATOM 2884 O O . LYS B 1 272 ? 43.830 -4.910 43.564 1.00 41.53 263 LYS B O 1
ATOM 2886 N N . ALA B 1 273 ? 43.400 -6.580 42.134 1.00 41.77 264 ALA B N 1
ATOM 2887 C CA . ALA B 1 273 ? 43.074 -5.659 41.043 1.00 41.88 264 ALA B CA 1
ATOM 2888 C C . ALA B 1 273 ? 41.710 -4.989 41.248 1.00 41.68 264 ALA B C 1
ATOM 2889 O O . ALA B 1 273 ? 41.570 -3.784 41.028 1.00 41.54 264 ALA B O 1
ATOM 2891 N N . PHE B 1 274 ? 40.724 -5.771 41.684 1.00 42.30 265 PHE B N 1
ATOM 2892 C CA . PHE B 1 274 ? 39.377 -5.266 41.976 1.00 43.35 265 PHE B CA 1
ATOM 2893 C C . PHE B 1 274 ? 39.417 -4.193 43.041 1.00 43.75 265 PHE B C 1
ATOM 2894 O O . PHE B 1 274 ? 38.898 -3.093 42.842 1.00 44.05 265 PHE B O 1
ATOM 2902 N N . MET B 1 275 ? 40.023 -4.539 44.178 1.00 44.08 266 MET B N 1
ATOM 2903 C CA . MET B 1 275 ? 40.130 -3.650 45.333 1.00 44.59 266 MET B CA 1
ATOM 2904 C C . MET B 1 275 ? 40.675 -2.292 44.936 1.00 44.88 266 MET B C 1
ATOM 2905 O O . MET B 1 275 ? 40.168 -1.257 45.372 1.00 44.65 266 MET B O 1
ATOM 2910 N N . GLU B 1 276 ? 41.699 -2.306 44.088 1.00 45.42 267 GLU B N 1
ATOM 2911 C CA . GLU B 1 276 ? 42.323 -1.083 43.622 1.00 46.47 267 GLU B CA 1
ATOM 2912 C C . GLU B 1 276 ? 41.448 -0.268 42.659 1.00 46.53 267 GLU B C 1
ATOM 2913 O O . GLU B 1 276 ? 41.484 0.968 42.683 1.00 46.50 267 GLU B O 1
ATOM 2919 N N . VAL B 1 277 ? 40.657 -0.957 41.835 1.00 46.34 268 VAL B N 1
ATOM 2920 C CA . VAL B 1 277 ? 39.816 -0.297 40.840 1.00 46.22 268 VAL B CA 1
ATOM 2921 C C . VAL B 1 277 ? 38.459 0.126 41.404 1.00 46.73 268 VAL B C 1
ATOM 2922 O O . VAL B 1 277 ? 37.962 1.198 41.064 1.00 46.27 268 VAL B O 1
ATOM 2926 N N . ILE B 1 278 ? 37.867 -0.705 42.260 1.00 47.15 269 ILE B N 1
ATOM 2927 C CA . ILE B 1 278 ? 36.592 -0.358 42.896 1.00 48.39 269 ILE B CA 1
ATOM 2928 C C . ILE B 1 278 ? 36.575 -0.671 44.402 1.00 48.89 269 ILE B C 1
ATOM 2929 O O . ILE B 1 278 ? 35.977 -1.665 44.808 1.00 49.49 269 ILE B O 1
ATOM 2934 N N . PRO B 1 279 ? 37.223 0.166 45.236 1.00 49.32 270 PRO B N 1
ATOM 2935 C CA . PRO B 1 279 ? 37.195 -0.131 46.684 1.00 49.67 270 PRO B CA 1
ATOM 2936 C C . PRO B 1 279 ? 35.854 0.188 47.348 1.00 49.72 270 PRO B C 1
ATOM 2937 O O . PRO B 1 279 ? 34.932 -0.628 47.300 1.00 49.59 270 PRO B O 1
#

CATH classification: 3.40.1280.30

B-factor: mean 31.73, std 9.41, range [12.27, 68.88]

Solvent-accessible surface area: 18162 Å² total; per-residue (Å²): 132,132,96,129,64,160,63,67,71,7,70,0,56,0,0,0,0,9,44,10,28,58,14,2,63,77,70,22,3,49,35,1,3,106,13,1,36,120,0,15,56,27,2,111,82,6,21,44,14,2,53,0,26,0,0,56,11,20,54,49,4,107,97,70,3,63,145,70,40,179,23,89,18,121,96,28,133,82,26,45,67,30,110,108,25,2,65,114,63,6,121,85,53,35,122,70,3,20,0,16,11,47,53,6,142,80,65,14,91,99,8,64,87,73,51,0,4,0,8,11,0,23,30,14,203,40,98,8,145,64,6,19,36,24,26,0,63,75,53,72,13,62,8,8,71,21,18,18,73,92,117,48,136,99,91,34,57,5,9,49,18,0,35,0,0,10,15,5,12,31,47,145,60,25,91,97,0,11,139,77,26,54,72,111,270,109,187,51,81,103,84,64,10,74,0,47,1,0,0,0,6,42,1,19,30,5,2,79,93,71,18,2,55,46,1,5,107,22,0,37,123,0,6,42,24,2,149,108,12,28,44,10,0,57,1,30,0,0,52,10,18,24,42,3,112,92,71,2,75,133,78,33,157,25,110,24,126,112,29,165,88,19,46,63,34,102,114,27,2,52,122,75,8,106,94,48,72,126,67,2,8,0,15,13,67,56,7,146,56,63,13,98,117,7,58,53,98,70,0,5,0,8,10,0,23,26,11,189,49,122,8,156,69,12,19,34,30,8,0,54,61,25,59,9,127,8,2,49,11,43,24,89,118,71,148,126,75,41,53,6,11,40,18,0,47,0,0,8,31,1,6,50,81,119,67,30,114,34,0,8,96,101,27,52,147